Protein AF-A0A964VU06-F1 (afdb_monomer_lite)

Radius of gyration: 24.5 Å; chains: 1; bounding box: 76×59×47 Å

Secondary structure (DSSP, 8-state):
--HHHHHHHHHHHHHHHHHHHHHTT--TT---------HHHHHHHHHHHHHHHHH--EE---TT--SHHHHHHHHTTT-S-EEEEEEEEEEEEETTEEEEEEEEPTT-TTS-EEEEEEEE-HHHHHHHHH-----SS--EEEEEEEEEEEE--S-EEEEEEETTEEEEEEE---EEEEEEEEEEEEEE----HHHHHHHHHT--

Sequence (204 aa):
MDHKGTVAIIIIVLAAGGYYWFSSGNNPDSANPVEEKSNAEIQKANIVRGFVEKYQANTGISTSTVYTVQLEDELVKTGKPVIFTASLDDIFRKDGEFFIRFAPSYYDFFEPQIFYTLRGCTDKIDQLVAQKKDYFGDGEYIVVAKITNVEKPVVKIDGWASGEDVELELSQPDTFLAEGMCLDLGYVEGNSILETIQSVKANE

pLDDT: mean 77.44, std 19.81, range [37.91, 98.19]

Foldseek 3Di:
DDPVVVVVVVVVVCVVVVCVVVVVPDDPPDDDPPPPPPPLNVVVVVVVVVCCVPFVADEDDDLPDQDQVSVCVRQAVVQGKHKDKFWWDDWDDDPNWIWTWTWHDPVPPSHQGEIEIATDPVVVVVVVVVPPDPDDPDKMKTWIWRWHDKDADQWDWDWDDDDPDIDIDIDGDSHMYIYTHTPDMDIRDDPDVVVVVVVVVVVD

Structure (mmCIF, N/CA/C/O backbone):
data_AF-A0A964VU06-F1
#
_entry.id   AF-A0A964VU06-F1
#
loop_
_atom_site.group_PDB
_atom_site.id
_atom_site.type_symbol
_atom_site.label_atom_id
_atom_site.label_alt_id
_atom_site.label_comp_id
_atom_site.label_asym_id
_atom_site.label_entity_id
_atom_site.label_seq_id
_atom_site.pdbx_PDB_ins_code
_atom_site.Cartn_x
_atom_site.Cartn_y
_atom_site.Cartn_z
_atom_site.occupancy
_atom_site.B_iso_or_equiv
_atom_site.auth_seq_id
_atom_site.auth_comp_id
_atom_site.auth_asym_id
_atom_site.auth_atom_id
_atom_site.pdbx_PDB_model_num
ATOM 1 N N . MET A 1 1 ? 58.917 18.319 11.907 1.00 51.28 1 MET A N 1
ATOM 2 C CA . MET A 1 1 ? 58.024 19.303 11.259 1.00 51.28 1 MET A CA 1
ATOM 3 C C . MET A 1 1 ? 57.101 19.831 12.334 1.00 51.28 1 MET A C 1
ATOM 5 O O . MET A 1 1 ? 56.507 19.038 13.049 1.00 51.28 1 MET A O 1
ATOM 9 N N . ASP A 1 2 ? 57.140 21.141 12.545 1.00 47.72 2 ASP A N 1
ATOM 10 C CA . ASP A 1 2 ? 56.647 21.804 13.751 1.00 47.72 2 ASP A CA 1
ATOM 11 C C . ASP A 1 2 ? 55.111 21.901 13.737 1.00 47.72 2 ASP A C 1
ATOM 13 O O . ASP A 1 2 ? 54.523 22.559 12.876 1.00 47.72 2 ASP A O 1
ATOM 17 N N . HIS A 1 3 ? 54.455 21.212 14.676 1.00 49.50 3 HIS A N 1
ATOM 18 C CA . HIS A 1 3 ? 52.994 21.056 14.744 1.00 49.50 3 HIS A CA 1
ATOM 19 C C . HIS A 1 3 ? 52.228 22.376 14.932 1.00 49.50 3 HIS A C 1
ATOM 21 O O . HIS A 1 3 ? 51.009 22.409 14.774 1.00 49.50 3 HIS A O 1
ATOM 27 N N . LYS A 1 4 ? 52.923 23.477 15.237 1.00 46.50 4 LYS A N 1
ATOM 28 C CA . LYS A 1 4 ? 52.311 24.799 15.419 1.00 46.50 4 LYS A CA 1
ATOM 29 C C . LYS A 1 4 ? 51.966 25.501 14.099 1.00 46.50 4 LYS A C 1
ATOM 31 O O . LYS A 1 4 ? 51.036 26.302 14.081 1.00 46.50 4 LYS A O 1
ATOM 36 N N . GLY A 1 5 ? 52.645 25.175 12.994 1.00 46.16 5 GLY A N 1
ATOM 37 C CA . GLY A 1 5 ? 52.378 25.787 11.684 1.00 46.16 5 GLY A CA 1
ATOM 38 C C . GLY A 1 5 ? 51.091 25.282 11.020 1.00 46.16 5 GLY A C 1
ATOM 39 O O . GLY A 1 5 ? 50.355 26.057 10.414 1.00 46.16 5 GLY A O 1
ATOM 40 N N . THR A 1 6 ? 50.774 23.996 11.182 1.00 50.16 6 THR A N 1
ATOM 41 C CA . THR A 1 6 ? 49.630 23.354 10.509 1.00 50.16 6 THR A CA 1
ATOM 42 C C . THR A 1 6 ? 48.285 23.724 11.142 1.00 50.16 6 THR A C 1
ATOM 44 O O . THR A 1 6 ? 47.290 23.864 10.437 1.00 50.16 6 THR A O 1
ATOM 47 N N . VAL A 1 7 ? 48.248 23.950 12.461 1.00 52.97 7 VAL A N 1
ATOM 48 C CA . VAL A 1 7 ? 47.017 24.340 13.176 1.00 52.97 7 VAL A CA 1
ATOM 49 C C . VAL A 1 7 ? 46.595 25.775 12.838 1.00 52.97 7 VAL A C 1
ATOM 51 O O . VAL A 1 7 ? 45.406 26.045 12.686 1.00 52.97 7 VAL A O 1
ATOM 54 N N . ALA A 1 8 ? 47.551 26.688 12.638 1.00 53.78 8 ALA A N 1
ATOM 55 C CA . ALA A 1 8 ? 47.253 28.078 12.287 1.00 53.78 8 ALA A CA 1
ATOM 56 C C . ALA A 1 8 ? 46.600 28.217 10.896 1.00 53.78 8 ALA A C 1
ATOM 58 O O . ALA A 1 8 ? 45.709 29.043 10.712 1.00 53.78 8 ALA A O 1
ATOM 59 N N . ILE A 1 9 ? 46.988 27.374 9.934 1.00 56.44 9 ILE A N 1
ATOM 60 C CA . ILE A 1 9 ? 46.447 27.404 8.565 1.00 56.44 9 ILE A CA 1
ATOM 61 C C . ILE A 1 9 ? 44.988 26.919 8.533 1.00 56.44 9 ILE A C 1
ATOM 63 O O . ILE A 1 9 ? 44.159 27.516 7.851 1.00 56.44 9 ILE A O 1
ATOM 67 N N . ILE A 1 10 ? 44.642 25.899 9.324 1.00 55.88 10 ILE A N 1
ATOM 68 C CA . ILE A 1 10 ? 43.271 25.364 9.392 1.00 55.88 10 ILE A CA 1
ATOM 69 C C . ILE A 1 10 ? 42.301 26.395 9.989 1.00 55.88 10 ILE A C 1
ATOM 71 O O . ILE A 1 10 ? 41.186 26.553 9.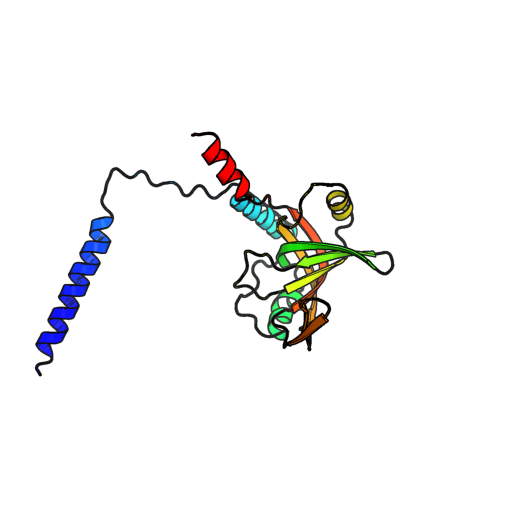494 1.00 55.88 10 ILE A O 1
ATOM 75 N N . ILE A 1 11 ? 42.732 27.154 11.001 1.00 57.62 11 ILE A N 1
ATOM 76 C CA . ILE A 1 11 ? 41.893 28.182 11.637 1.00 57.62 11 ILE A CA 1
ATOM 77 C C . ILE A 1 11 ? 41.618 29.351 10.677 1.00 57.62 11 ILE A C 1
ATOM 79 O O . ILE A 1 11 ? 40.499 29.857 10.638 1.00 57.62 11 ILE A O 1
ATOM 83 N N . ILE A 1 12 ? 42.593 29.745 9.852 1.00 56.88 12 ILE A N 1
ATOM 84 C CA . ILE A 1 12 ? 42.420 30.833 8.874 1.00 56.88 12 ILE A CA 1
ATOM 85 C C . ILE A 1 12 ? 41.489 30.410 7.727 1.00 56.88 12 ILE A C 1
ATOM 87 O O . ILE A 1 12 ? 40.651 31.204 7.302 1.00 56.88 12 ILE A O 1
ATOM 91 N N . VAL A 1 13 ? 41.564 29.155 7.268 1.00 56.81 13 VAL A N 1
ATOM 92 C CA . VAL A 1 13 ? 40.658 28.626 6.229 1.00 56.81 13 VAL A CA 1
ATOM 93 C C . VAL A 1 13 ? 39.221 28.497 6.750 1.00 56.81 13 VAL A C 1
ATOM 95 O O . VAL A 1 13 ? 38.284 28.837 6.030 1.00 56.81 13 VAL A O 1
ATOM 98 N N . LEU A 1 14 ? 39.026 28.099 8.011 1.00 53.75 14 LEU A N 1
ATOM 99 C CA . LEU A 1 14 ? 37.696 28.047 8.631 1.00 53.75 14 LEU A CA 1
ATOM 100 C C . LEU A 1 14 ? 37.121 29.442 8.909 1.00 53.75 14 LEU A C 1
ATOM 102 O O . LEU A 1 14 ? 35.925 29.652 8.727 1.00 53.75 14 LEU A O 1
ATOM 106 N N . ALA A 1 15 ? 37.958 30.414 9.283 1.00 54.09 15 ALA A N 1
ATOM 107 C CA . ALA A 1 15 ? 37.526 31.798 9.458 1.00 54.09 15 ALA A CA 1
ATOM 108 C C . ALA A 1 15 ? 37.152 32.457 8.118 1.00 54.09 15 ALA A C 1
ATOM 110 O O . ALA A 1 15 ? 36.144 33.154 8.045 1.00 54.09 15 ALA A O 1
ATOM 111 N N . ALA A 1 16 ? 37.903 32.194 7.042 1.00 51.62 16 ALA A N 1
ATOM 112 C CA . ALA A 1 16 ? 37.588 32.703 5.707 1.00 51.62 16 ALA A CA 1
ATOM 113 C C . ALA A 1 16 ? 36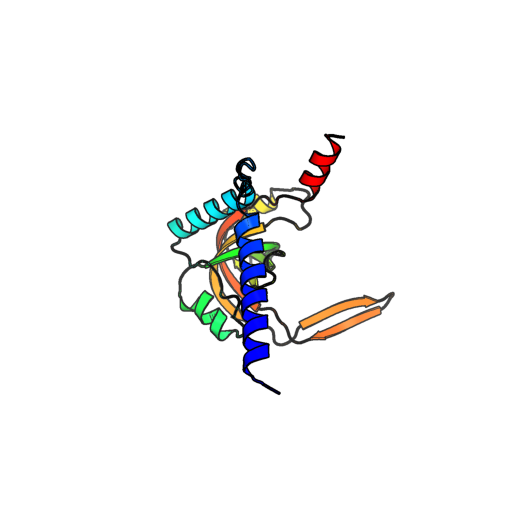.350 32.019 5.096 1.00 51.62 16 ALA A C 1
ATOM 115 O O . ALA A 1 16 ? 35.497 32.698 4.529 1.00 51.62 16 ALA A O 1
ATOM 116 N N . GLY A 1 17 ? 36.207 30.699 5.263 1.00 51.66 17 GLY A N 1
ATOM 117 C CA . GLY A 1 17 ? 35.031 29.946 4.811 1.00 51.66 17 GLY A CA 1
ATOM 118 C C . GLY A 1 17 ? 33.761 30.305 5.586 1.00 51.66 17 GLY A C 1
ATOM 119 O O . GLY A 1 17 ? 32.710 30.513 4.984 1.00 51.66 17 GLY A O 1
ATOM 120 N N . GLY A 1 18 ? 33.866 30.469 6.908 1.00 47.84 18 GLY A N 1
ATOM 121 C CA . GLY A 1 18 ? 32.763 30.917 7.758 1.00 47.84 18 GLY A CA 1
ATOM 122 C C . GLY A 1 18 ? 32.346 32.361 7.476 1.00 47.84 18 GLY A C 1
ATOM 123 O O . GLY A 1 18 ? 31.153 32.650 7.430 1.00 47.84 18 GLY A O 1
ATOM 124 N N . TYR A 1 19 ? 33.302 33.259 7.212 1.00 49.47 19 TYR A N 1
ATOM 125 C CA . TYR A 1 19 ? 33.001 34.645 6.844 1.00 49.47 19 TYR A CA 1
ATOM 126 C C . TYR A 1 19 ? 32.359 34.750 5.456 1.00 49.47 19 TYR A C 1
ATOM 128 O O . TYR A 1 19 ? 31.439 35.540 5.285 1.00 49.47 19 TYR A O 1
ATOM 136 N N . TYR A 1 20 ? 32.761 33.928 4.479 1.00 49.16 20 TYR A N 1
ATOM 137 C CA . TYR A 1 20 ? 32.117 33.911 3.158 1.00 49.16 20 TYR A CA 1
ATOM 138 C C . TYR A 1 20 ? 30.690 33.339 3.217 1.00 49.16 20 TYR A C 1
ATOM 140 O O . TYR A 1 20 ? 29.779 33.879 2.593 1.00 49.16 20 TYR A O 1
ATOM 148 N N . TRP A 1 21 ? 30.464 32.304 4.034 1.00 49.53 21 TRP A N 1
ATOM 149 C CA . TRP A 1 21 ? 29.131 31.731 4.232 1.00 49.53 21 TRP A CA 1
ATOM 150 C C . TRP A 1 21 ? 28.199 32.690 4.993 1.00 49.53 21 TRP A C 1
ATOM 152 O O . TRP A 1 21 ? 27.048 32.862 4.603 1.00 49.53 21 TRP A O 1
ATOM 162 N N . PHE A 1 22 ? 28.712 33.410 5.998 1.00 46.56 22 PHE A N 1
ATOM 163 C CA . PHE A 1 22 ? 27.930 34.368 6.792 1.00 46.56 22 PHE A CA 1
ATOM 164 C C . PHE A 1 22 ? 27.756 35.744 6.112 1.00 46.56 22 PHE A C 1
ATOM 166 O O . PHE A 1 22 ? 26.732 36.396 6.292 1.00 46.56 22 PHE A O 1
ATOM 173 N N . SER A 1 23 ? 28.713 36.189 5.288 1.00 42.28 23 SER A N 1
ATOM 174 C CA . SER A 1 23 ? 28.645 37.470 4.561 1.00 42.28 23 SER A CA 1
ATOM 175 C C . SER A 1 23 ? 27.859 37.390 3.249 1.00 42.28 23 SER A C 1
ATOM 177 O O . SER A 1 23 ? 27.486 38.438 2.724 1.00 42.28 23 SER A O 1
ATOM 179 N N . SER A 1 24 ? 27.577 36.195 2.716 1.00 42.00 24 SER A N 1
ATOM 180 C CA . SER A 1 24 ? 26.685 36.050 1.551 1.00 42.00 24 SER A CA 1
ATOM 181 C C . SER A 1 24 ? 25.194 36.205 1.899 1.00 42.00 24 SER A C 1
ATOM 183 O O . SER A 1 24 ? 24.365 36.287 0.999 1.00 42.00 24 SER A O 1
ATOM 185 N N . GLY A 1 25 ? 24.854 36.298 3.194 1.00 41.69 25 GLY A N 1
ATOM 186 C CA . GLY A 1 25 ? 23.479 36.394 3.697 1.00 41.69 25 GLY A CA 1
ATOM 187 C C . GLY A 1 25 ? 22.925 37.808 3.916 1.00 41.69 25 GLY A C 1
ATOM 188 O O . GLY A 1 25 ? 21.788 37.926 4.355 1.00 41.69 25 GLY A O 1
ATOM 189 N N . ASN A 1 26 ? 23.670 38.879 3.623 1.00 44.34 26 ASN A N 1
ATOM 190 C CA . ASN A 1 26 ? 23.181 40.254 3.793 1.00 44.34 26 ASN A CA 1
ATOM 191 C C . ASN A 1 26 ? 23.132 40.997 2.457 1.00 44.34 26 ASN A C 1
ATOM 193 O O . ASN A 1 26 ? 23.953 41.871 2.182 1.00 44.34 26 ASN A O 1
ATOM 197 N N . ASN A 1 27 ? 22.127 40.665 1.650 1.00 42.53 27 ASN A N 1
ATOM 198 C CA . ASN A 1 27 ? 21.625 41.550 0.607 1.00 42.53 27 ASN A CA 1
ATOM 199 C C . ASN A 1 27 ? 20.196 41.963 1.014 1.00 42.53 27 ASN A C 1
ATOM 201 O O . ASN A 1 27 ? 19.295 41.130 0.943 1.00 42.53 27 ASN A O 1
ATOM 205 N N . PRO A 1 28 ? 19.962 43.196 1.500 1.00 43.81 28 PRO A N 1
ATOM 206 C CA . PRO A 1 28 ? 18.661 43.601 2.043 1.00 43.81 28 PRO A CA 1
ATOM 207 C C . PRO A 1 28 ? 17.552 43.832 0.996 1.00 43.81 28 PRO A C 1
ATOM 209 O O . PRO A 1 28 ? 16.484 44.296 1.372 1.00 43.81 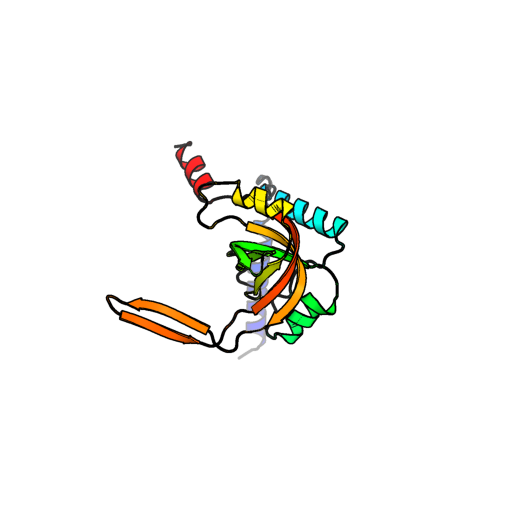28 PRO A O 1
ATOM 212 N N . ASP A 1 29 ? 17.755 43.451 -0.271 1.00 46.72 29 ASP A N 1
ATOM 213 C CA . ASP A 1 29 ? 16.770 43.640 -1.350 1.00 46.72 29 ASP A CA 1
ATOM 214 C C . ASP A 1 29 ? 16.327 42.342 -2.056 1.00 46.72 29 ASP A C 1
ATOM 216 O O . ASP A 1 29 ? 15.593 42.398 -3.042 1.00 46.72 29 ASP A O 1
ATOM 220 N N . SER A 1 30 ? 16.690 41.152 -1.561 1.00 41.12 30 SER A N 1
ATOM 221 C CA . SER A 1 30 ? 16.013 39.925 -2.003 1.00 41.12 30 SER A CA 1
ATOM 222 C C . SER A 1 30 ? 14.821 39.659 -1.092 1.00 41.12 30 SER A C 1
ATOM 224 O O . SER A 1 30 ? 14.952 39.041 -0.034 1.00 41.12 30 SER A O 1
ATOM 226 N N . ALA A 1 31 ? 13.648 40.135 -1.502 1.00 43.25 31 ALA A N 1
ATOM 227 C CA . ALA A 1 31 ? 12.394 39.564 -1.039 1.00 43.25 31 ALA A CA 1
ATOM 228 C C . ALA A 1 31 ? 12.513 38.033 -1.125 1.00 43.25 31 ALA A C 1
ATOM 230 O O . ALA A 1 31 ? 12.775 37.495 -2.201 1.00 43.25 31 ALA A O 1
ATOM 231 N N . ASN A 1 32 ? 12.394 37.351 0.018 1.00 37.91 32 ASN A N 1
ATOM 232 C CA . ASN A 1 32 ? 12.260 35.900 0.062 1.00 37.91 32 ASN A CA 1
ATOM 233 C C . ASN A 1 32 ? 11.229 35.483 -0.998 1.00 37.91 32 ASN A C 1
ATOM 235 O O . ASN A 1 32 ? 10.110 36.009 -0.945 1.00 37.91 32 ASN A O 1
ATOM 239 N N . PRO A 1 33 ? 11.515 34.535 -1.909 1.00 42.50 33 PRO A N 1
ATOM 240 C CA . PRO A 1 33 ? 10.417 33.759 -2.435 1.00 42.50 33 PRO A CA 1
ATOM 241 C C . PRO A 1 33 ? 9.872 33.019 -1.215 1.00 42.50 33 PRO A C 1
ATOM 243 O O . PRO A 1 33 ? 10.537 32.161 -0.637 1.00 42.50 33 PRO A O 1
ATOM 246 N N . VAL A 1 34 ? 8.697 33.430 -0.741 1.00 45.94 34 VAL A N 1
ATOM 247 C CA . VAL A 1 34 ? 7.859 32.527 0.040 1.00 45.94 34 VAL A CA 1
ATOM 248 C C . VAL A 1 34 ? 7.783 31.274 -0.819 1.00 45.94 34 VAL A C 1
ATOM 250 O O . VAL A 1 34 ? 7.298 31.355 -1.943 1.00 45.94 34 VAL A O 1
ATOM 253 N N . GLU A 1 35 ? 8.386 30.184 -0.350 1.00 49.69 35 GLU A N 1
ATOM 254 C CA . GLU A 1 35 ? 8.288 28.863 -0.962 1.00 49.69 35 GLU A CA 1
ATOM 255 C C . GLU A 1 35 ? 6.790 28.563 -1.077 1.00 49.69 35 GLU A C 1
ATOM 257 O O . GLU A 1 35 ? 6.125 28.195 -0.104 1.00 49.69 35 GLU A O 1
ATOM 262 N N . GLU A 1 36 ? 6.215 28.864 -2.238 1.00 49.75 36 GLU A N 1
ATOM 263 C CA . GLU A 1 36 ? 4.828 28.579 -2.549 1.00 49.75 36 GLU A CA 1
ATOM 264 C C . GLU A 1 36 ? 4.766 27.065 -2.702 1.00 49.75 36 GLU A C 1
ATOM 266 O O . GLU A 1 36 ? 5.022 26.521 -3.775 1.00 49.75 36 GLU A O 1
ATOM 271 N N . LYS A 1 37 ? 4.537 26.369 -1.579 1.00 56.41 37 LYS A N 1
ATOM 272 C CA . LYS A 1 37 ? 4.246 24.936 -1.589 1.00 56.41 37 LYS A CA 1
ATOM 273 C C . LYS A 1 37 ? 3.208 24.705 -2.665 1.00 56.41 37 LYS A C 1
ATOM 275 O O . LYS A 1 37 ? 2.156 25.348 -2.647 1.00 56.41 37 LYS A O 1
ATOM 280 N N . SER A 1 38 ? 3.530 23.831 -3.610 1.00 72.75 38 SER A N 1
ATOM 281 C CA . SER A 1 38 ? 2.655 23.601 -4.750 1.00 72.75 38 SER A CA 1
ATOM 282 C C . SER A 1 38 ? 1.249 23.230 -4.263 1.00 72.75 38 SER A C 1
ATOM 284 O O . SER A 1 38 ? 1.085 22.597 -3.214 1.00 72.75 38 SER A O 1
ATOM 286 N N . ASN A 1 39 ? 0.214 23.609 -5.018 1.00 79.00 39 ASN A N 1
ATOM 287 C CA . ASN A 1 39 ? -1.172 23.275 -4.671 1.00 79.00 39 ASN A CA 1
ATOM 288 C C . ASN A 1 39 ? -1.358 21.768 -4.387 1.00 79.00 39 ASN A C 1
ATOM 290 O O . ASN A 1 39 ? -2.137 21.407 -3.504 1.00 79.00 39 ASN A O 1
ATOM 294 N N . ALA A 1 40 ? -0.586 20.907 -5.060 1.00 77.56 40 ALA A N 1
ATOM 295 C CA . ALA A 1 40 ? -0.552 19.463 -4.845 1.00 77.56 40 ALA A CA 1
ATOM 296 C C . ALA A 1 40 ? -0.052 19.065 -3.442 1.00 77.56 40 ALA A C 1
ATOM 298 O O . ALA A 1 40 ? -0.668 18.232 -2.779 1.00 77.56 40 ALA A O 1
ATOM 299 N N . GLU A 1 41 ? 1.010 19.690 -2.925 1.00 82.69 41 GLU A N 1
ATOM 300 C CA . GLU A 1 41 ? 1.509 19.418 -1.566 1.00 82.69 41 GLU A CA 1
ATOM 301 C C . GLU A 1 41 ? 0.499 19.832 -0.491 1.00 82.69 41 GLU A C 1
ATOM 303 O O . GLU A 1 41 ? 0.303 19.126 0.503 1.00 82.69 41 GLU A O 1
ATOM 308 N N . ILE A 1 42 ? -0.179 20.966 -0.695 1.00 86.12 42 ILE A N 1
ATOM 309 C CA . ILE A 1 42 ? -1.233 21.444 0.206 1.00 86.12 42 ILE A CA 1
ATOM 310 C C . ILE A 1 42 ? -2.436 20.493 0.159 1.00 86.12 42 ILE A C 1
ATOM 312 O O . ILE A 1 42 ? -2.981 20.133 1.206 1.00 86.12 42 ILE A O 1
ATOM 316 N N . GLN A 1 43 ? -2.840 20.051 -1.036 1.00 86.50 43 GLN A N 1
ATOM 317 C CA . GLN A 1 43 ? -3.905 19.064 -1.219 1.00 86.50 43 GLN A CA 1
ATOM 318 C C . GLN A 1 43 ? -3.561 17.748 -0.510 1.00 86.50 43 GLN A C 1
ATOM 320 O O . GLN A 1 43 ? -4.358 17.272 0.302 1.00 86.50 43 GLN A O 1
ATOM 325 N N . LYS A 1 44 ? -2.360 17.207 -0.740 1.00 88.56 44 LYS A N 1
ATOM 326 C CA . LYS A 1 44 ? -1.853 15.986 -0.099 1.00 88.56 44 LYS A CA 1
ATOM 327 C C . LYS A 1 44 ? -1.882 16.105 1.423 1.00 88.56 44 LYS A C 1
ATOM 329 O O . LYS A 1 44 ? -2.466 15.253 2.092 1.00 88.56 44 LYS A O 1
ATOM 334 N N . ALA A 1 45 ? -1.353 17.195 1.981 1.00 90.00 45 ALA A N 1
ATOM 335 C CA . ALA A 1 45 ? -1.362 17.435 3.425 1.00 90.00 45 ALA A CA 1
ATOM 336 C C . ALA A 1 45 ? -2.786 17.509 4.006 1.00 90.00 45 ALA A C 1
ATOM 338 O O . ALA A 1 45 ? -3.045 16.979 5.089 1.00 90.00 45 ALA A O 1
ATOM 339 N N . ASN A 1 46 ? -3.725 18.130 3.287 1.00 92.56 46 ASN A N 1
ATOM 340 C CA . ASN A 1 46 ? -5.124 18.207 3.706 1.00 92.56 46 ASN A CA 1
ATOM 341 C C . ASN A 1 46 ? -5.809 16.836 3.716 1.00 92.56 46 ASN A C 1
ATOM 343 O O . ASN A 1 46 ? -6.511 16.528 4.680 1.00 92.56 46 ASN A O 1
ATOM 347 N N . ILE A 1 47 ? -5.584 16.014 2.685 1.00 92.44 47 ILE A N 1
ATOM 348 C CA . ILE A 1 47 ? -6.121 14.649 2.606 1.00 92.44 47 ILE A CA 1
ATOM 349 C C . ILE A 1 47 ? -5.563 13.799 3.751 1.00 92.44 47 ILE A C 1
ATOM 351 O O . ILE A 1 47 ? -6.336 13.212 4.509 1.00 92.44 47 ILE A O 1
ATOM 355 N N . VAL A 1 48 ? -4.237 13.791 3.933 1.00 93.06 48 VAL A N 1
ATOM 356 C CA . VAL A 1 48 ? -3.572 13.036 5.007 1.00 93.06 48 VAL A CA 1
ATOM 357 C C . VAL A 1 48 ? -4.110 13.452 6.372 1.00 93.06 48 VAL A C 1
ATOM 359 O O . VAL A 1 48 ? -4.500 12.591 7.157 1.00 93.06 48 VAL A O 1
ATOM 362 N N . ARG A 1 49 ? -4.208 14.758 6.653 1.00 94.06 49 ARG A N 1
ATOM 363 C CA . ARG A 1 49 ? -4.765 15.252 7.920 1.00 94.06 49 ARG A CA 1
ATOM 364 C C . ARG A 1 49 ? -6.197 14.764 8.139 1.00 94.06 49 ARG A C 1
ATOM 366 O O . ARG A 1 49 ? -6.496 14.249 9.213 1.00 94.06 49 ARG A O 1
ATOM 373 N N . GLY A 1 50 ? -7.056 14.872 7.123 1.00 94.94 50 GLY A N 1
ATOM 374 C CA . GLY A 1 50 ? -8.437 14.394 7.205 1.00 94.94 50 GLY A CA 1
ATOM 375 C C . GLY A 1 50 ? -8.524 12.893 7.498 1.00 94.94 50 GLY A C 1
ATOM 376 O O . GLY A 1 50 ? -9.357 12.457 8.292 1.00 94.94 50 GLY A O 1
ATOM 377 N N . PHE A 1 51 ? -7.627 12.096 6.919 1.00 95.69 51 PHE A N 1
ATOM 378 C CA . PHE A 1 51 ? -7.550 10.664 7.193 1.00 95.69 51 PHE A CA 1
ATOM 379 C C . PHE A 1 51 ? -7.008 10.339 8.585 1.00 95.69 51 PHE A C 1
ATOM 381 O O . PHE A 1 51 ? -7.561 9.460 9.246 1.00 95.69 51 PHE A O 1
ATOM 388 N N . VAL A 1 52 ? -5.989 11.054 9.070 1.00 95.00 52 VAL A N 1
ATOM 389 C CA . VAL A 1 52 ? -5.476 10.884 10.440 1.00 95.00 52 VAL A CA 1
ATOM 390 C C . VAL A 1 52 ? -6.577 11.171 11.458 1.00 95.00 52 VAL A C 1
ATOM 392 O O . VAL A 1 52 ? -6.804 10.362 12.357 1.00 95.00 52 VAL A O 1
ATOM 395 N N . GLU A 1 53 ? -7.304 12.278 11.294 1.00 95.06 53 GLU A N 1
ATOM 396 C CA . GLU A 1 53 ? -8.399 12.667 12.190 1.00 95.06 53 GLU A CA 1
ATOM 397 C C . GLU A 1 53 ? -9.549 11.650 12.171 1.00 95.06 53 GLU A C 1
ATOM 399 O O . GLU A 1 53 ? -10.070 11.282 13.226 1.00 95.06 53 GLU A O 1
ATOM 404 N N . LYS A 1 54 ? -9.926 11.156 10.985 1.00 97.12 54 LYS A N 1
ATOM 405 C CA . LYS A 1 54 ? -11.051 10.225 10.808 1.00 97.12 54 LYS A CA 1
ATOM 406 C C . LYS A 1 54 ? -10.738 8.802 11.273 1.00 97.12 54 LYS A C 1
ATOM 408 O O . LYS A 1 54 ? -11.600 8.158 11.869 1.00 97.12 54 LYS A O 1
ATOM 413 N N . TYR A 1 55 ? -9.538 8.299 10.988 1.00 96.25 55 TYR A N 1
ATOM 414 C CA . TYR A 1 55 ? -9.201 6.879 11.148 1.00 96.25 55 TYR A CA 1
ATOM 415 C C . TYR A 1 55 ? -8.208 6.584 12.271 1.00 96.25 55 TYR A C 1
ATOM 417 O O . TYR A 1 55 ? -7.996 5.412 12.580 1.00 96.25 55 TYR A O 1
ATOM 425 N N . GLN A 1 56 ? -7.597 7.610 12.879 1.00 95.19 56 GLN A N 1
ATOM 426 C CA . GLN A 1 56 ? -6.492 7.453 13.837 1.00 95.19 56 GLN A CA 1
ATOM 427 C C . GLN A 1 56 ? -5.369 6.565 13.275 1.00 95.19 56 GLN A C 1
ATOM 429 O O . GLN A 1 56 ? -4.781 5.742 13.983 1.00 95.19 56 GLN A O 1
ATOM 434 N N . ALA A 1 57 ? -5.136 6.700 11.969 1.00 93.44 57 ALA A N 1
ATOM 435 C CA . ALA A 1 57 ? -4.211 5.876 11.217 1.00 93.44 57 ALA A CA 1
ATOM 436 C C . ALA A 1 57 ? -2.756 6.268 11.502 1.00 93.44 57 ALA A C 1
ATOM 438 O O . ALA A 1 57 ? -2.453 7.429 11.784 1.00 93.44 57 ALA A O 1
ATOM 439 N N . ASN A 1 58 ? -1.856 5.296 11.394 1.00 93.19 58 ASN A N 1
ATOM 440 C CA . ASN A 1 58 ? -0.423 5.553 11.419 1.00 93.19 58 ASN A CA 1
ATOM 441 C C . ASN A 1 58 ? 0.010 6.194 10.094 1.00 93.19 58 ASN A C 1
ATOM 443 O O . ASN A 1 58 ? -0.491 5.836 9.028 1.00 93.19 58 ASN A O 1
ATOM 447 N N . THR A 1 59 ? 0.961 7.119 10.171 1.00 87.69 59 THR A N 1
ATOM 448 C CA . THR A 1 59 ? 1.554 7.803 9.016 1.00 87.69 59 THR A CA 1
ATOM 449 C C . THR A 1 59 ? 3.048 7.525 8.964 1.00 87.69 59 THR A C 1
ATOM 451 O O . THR A 1 59 ? 3.699 7.623 10.004 1.00 87.69 59 THR A O 1
ATOM 454 N N . GLY A 1 60 ? 3.582 7.290 7.765 1.00 72.88 60 GLY A N 1
ATOM 455 C CA . GLY A 1 60 ? 5.015 7.105 7.538 1.00 72.88 60 GLY A CA 1
ATOM 456 C C . GLY A 1 60 ? 5.469 5.684 7.861 1.00 72.88 60 GLY A C 1
ATOM 457 O O . GLY A 1 60 ? 5.450 5.266 9.017 1.00 72.88 60 GLY A O 1
ATOM 458 N N . ILE A 1 61 ? 5.871 4.951 6.826 1.00 79.19 61 ILE A N 1
ATOM 459 C CA . ILE A 1 61 ? 6.545 3.657 6.959 1.00 79.19 61 ILE A CA 1
ATOM 460 C C . ILE A 1 61 ? 8.040 3.940 7.103 1.00 79.19 61 ILE A C 1
ATOM 462 O O . ILE A 1 61 ? 8.571 4.856 6.472 1.00 79.19 61 ILE A O 1
ATOM 466 N N . SER A 1 62 ? 8.734 3.193 7.958 1.00 75.94 62 SER A N 1
ATOM 467 C CA . SER A 1 62 ? 10.171 3.390 8.136 1.00 75.94 62 SER A CA 1
ATOM 468 C C . SER A 1 62 ? 10.932 3.067 6.844 1.00 75.94 62 SER A C 1
ATOM 470 O O . SER A 1 62 ? 10.896 1.940 6.350 1.00 75.94 62 SER A O 1
ATOM 472 N N . THR A 1 63 ? 11.710 4.029 6.338 1.00 74.44 63 THR A N 1
ATOM 473 C CA . THR A 1 63 ? 12.614 3.841 5.182 1.00 74.44 63 THR A CA 1
ATOM 474 C C . THR A 1 63 ? 13.730 2.828 5.448 1.00 74.44 63 THR A C 1
ATOM 476 O O . THR A 1 63 ? 14.386 2.349 4.529 1.00 74.44 63 THR A O 1
ATOM 479 N N . SER A 1 64 ? 13.953 2.471 6.717 1.00 75.81 64 SER A N 1
ATOM 480 C CA . SER A 1 64 ? 14.966 1.495 7.133 1.00 75.81 64 SER A CA 1
ATOM 481 C C . SER A 1 64 ? 14.451 0.053 7.213 1.00 75.81 64 SER A C 1
ATOM 483 O O . SER A 1 64 ? 15.181 -0.838 7.657 1.00 75.81 64 SER A O 1
ATOM 485 N N . THR A 1 65 ? 13.208 -0.199 6.798 1.00 80.06 65 THR A N 1
ATOM 486 C CA . THR A 1 65 ? 12.596 -1.528 6.851 1.00 80.06 65 THR A CA 1
ATOM 487 C C . THR A 1 65 ? 13.131 -2.428 5.740 1.00 80.06 65 THR A C 1
ATOM 489 O O . THR A 1 65 ? 12.804 -2.277 4.567 1.00 80.06 65 THR A O 1
ATOM 492 N N . VAL A 1 66 ? 13.965 -3.396 6.131 1.00 83.50 66 VAL A N 1
ATOM 493 C CA . VAL A 1 66 ? 14.621 -4.355 5.219 1.00 83.50 66 VAL A CA 1
ATOM 494 C C . VAL A 1 66 ? 14.002 -5.750 5.329 1.00 83.50 66 VAL A C 1
ATOM 496 O O . VAL A 1 66 ? 14.017 -6.523 4.367 1.00 83.50 66 VAL A O 1
ATOM 499 N N . TYR A 1 67 ? 13.447 -6.088 6.495 1.00 90.62 67 TYR A N 1
ATOM 500 C CA . TYR A 1 67 ? 12.934 -7.422 6.796 1.00 90.62 67 TYR A CA 1
ATOM 501 C C . TYR A 1 67 ? 11.412 -7.435 6.929 1.00 90.62 67 TYR A C 1
ATOM 503 O O . TYR A 1 67 ? 10.825 -6.553 7.553 1.00 90.62 67 TYR A O 1
ATOM 511 N N . THR A 1 68 ? 10.779 -8.505 6.439 1.00 93.50 68 THR A N 1
ATOM 512 C CA . THR A 1 68 ? 9.319 -8.696 6.491 1.00 93.50 68 THR A CA 1
ATOM 513 C C . THR A 1 68 ? 8.757 -8.566 7.905 1.00 93.50 68 THR A C 1
ATOM 515 O O . THR A 1 68 ? 7.710 -7.961 8.083 1.00 93.50 68 THR A O 1
ATOM 518 N N . VAL A 1 69 ? 9.474 -9.058 8.925 1.00 94.88 69 VAL A N 1
ATOM 519 C CA . VAL A 1 69 ? 9.029 -8.970 10.327 1.00 94.88 69 VAL A CA 1
ATOM 520 C C . VAL A 1 69 ? 8.913 -7.527 10.829 1.00 94.88 69 VAL A C 1
ATOM 522 O O . VAL A 1 69 ? 7.994 -7.222 11.578 1.00 94.88 69 VAL A O 1
ATOM 525 N N . GLN A 1 70 ? 9.799 -6.627 10.386 1.00 93.94 70 GLN A N 1
ATOM 526 C CA . GLN A 1 70 ? 9.735 -5.207 10.750 1.00 93.94 70 GLN A CA 1
ATOM 527 C C . GLN A 1 70 ? 8.511 -4.556 10.103 1.00 93.94 70 GLN A C 1
ATOM 529 O O . GLN A 1 70 ? 7.774 -3.820 10.753 1.00 93.94 70 GLN A O 1
ATOM 534 N N . LEU A 1 71 ? 8.251 -4.894 8.837 1.00 93.69 71 LEU A N 1
ATOM 535 C CA . LEU A 1 71 ? 7.093 -4.377 8.121 1.00 93.69 71 LEU A CA 1
ATOM 536 C C . LEU A 1 71 ? 5.775 -4.923 8.695 1.00 93.69 71 LEU A C 1
ATOM 538 O O . LEU A 1 71 ? 4.798 -4.189 8.806 1.00 93.69 71 LEU A O 1
ATOM 542 N N . GLU A 1 72 ? 5.745 -6.188 9.118 1.00 95.56 72 GLU A N 1
ATOM 543 C CA . GLU A 1 72 ? 4.608 -6.781 9.830 1.00 95.56 72 GLU A CA 1
ATOM 544 C C . GLU A 1 72 ? 4.356 -6.081 11.176 1.00 95.56 72 GLU A C 1
ATOM 546 O O . GLU A 1 72 ? 3.206 -5.786 11.514 1.00 95.56 72 GLU A O 1
ATOM 551 N N . ASP A 1 73 ? 5.414 -5.772 11.933 1.00 94.62 73 ASP A N 1
ATOM 552 C CA . ASP A 1 73 ? 5.311 -5.042 13.199 1.00 94.62 73 ASP A CA 1
ATOM 553 C C . ASP A 1 73 ? 4.686 -3.649 12.997 1.00 94.62 73 ASP A C 1
ATOM 555 O O . ASP A 1 73 ? 3.837 -3.244 13.794 1.00 94.62 73 ASP A O 1
ATOM 559 N N . GLU A 1 74 ? 5.049 -2.947 11.918 1.00 92.94 74 GLU A N 1
ATOM 560 C CA . GLU A 1 74 ? 4.559 -1.600 11.588 1.00 92.94 74 GLU A CA 1
ATOM 561 C C . GLU A 1 74 ? 3.138 -1.598 10.993 1.00 92.94 74 GLU A C 1
ATOM 563 O O . GLU A 1 74 ? 2.284 -0.804 11.409 1.00 92.94 74 GLU A O 1
ATOM 568 N N . LEU A 1 75 ? 2.858 -2.492 10.038 1.00 94.81 75 LEU A N 1
ATOM 569 C CA . LEU A 1 75 ? 1.620 -2.466 9.250 1.00 94.81 75 LEU A CA 1
ATOM 570 C C . LEU A 1 75 ? 0.506 -3.352 9.809 1.00 94.81 75 LEU A C 1
ATOM 572 O O . LEU A 1 75 ? -0.668 -3.038 9.622 1.00 94.81 75 LEU A O 1
ATOM 576 N N . VAL A 1 76 ? 0.852 -4.459 10.471 1.00 96.38 76 VAL A N 1
ATOM 577 C CA . VAL A 1 76 ? -0.118 -5.488 10.882 1.00 96.38 76 VAL A CA 1
ATOM 578 C C . VAL A 1 76 ? -0.304 -5.486 12.396 1.00 96.38 76 VAL A C 1
ATOM 580 O O . VAL A 1 76 ? -1.427 -5.331 12.885 1.00 96.38 76 VAL A O 1
ATOM 583 N N . LYS A 1 77 ? 0.780 -5.622 13.171 1.00 95.19 77 LYS A N 1
ATOM 584 C CA . LYS A 1 77 ? 0.689 -5.833 14.630 1.00 95.19 77 LYS A CA 1
ATOM 585 C C . LYS A 1 77 ? 0.239 -4.606 15.408 1.00 95.19 77 LYS A C 1
ATOM 587 O O . LYS A 1 77 ? -0.305 -4.756 16.501 1.00 95.19 77 LYS A O 1
ATOM 592 N N . THR A 1 78 ? 0.391 -3.407 14.846 1.00 93.25 78 THR A N 1
ATOM 593 C CA . THR A 1 78 ? -0.184 -2.193 15.445 1.00 93.25 78 THR A CA 1
ATOM 594 C C . THR A 1 78 ? -1.711 -2.264 15.540 1.00 93.25 78 THR A C 1
ATOM 596 O O . THR A 1 78 ? -2.305 -1.587 16.379 1.00 93.25 78 THR A O 1
ATOM 599 N N . GLY A 1 79 ? -2.358 -3.064 14.680 1.00 93.69 79 GLY A N 1
ATOM 600 C CA . GLY A 1 79 ? -3.812 -3.205 14.589 1.00 93.69 79 GLY A CA 1
ATOM 601 C C . GLY A 1 79 ? -4.538 -1.955 14.079 1.00 93.69 79 GLY A C 1
ATOM 602 O O . GLY A 1 79 ? -5.769 -1.976 13.951 1.00 93.69 79 GLY A O 1
ATOM 603 N N . LYS A 1 80 ? -3.798 -0.881 13.788 1.00 95.75 80 LYS A N 1
ATOM 604 C CA . LYS A 1 80 ? -4.313 0.404 13.317 1.00 95.75 80 LYS A CA 1
ATOM 605 C C . LYS A 1 80 ? -4.280 0.469 11.791 1.00 95.75 80 LYS A C 1
ATOM 607 O O . LYS A 1 80 ? -3.440 -0.181 11.175 1.00 95.75 80 LYS A O 1
ATOM 612 N N . PRO A 1 81 ? -5.168 1.258 11.166 1.00 97.31 81 PRO A N 1
ATOM 613 C CA . PRO A 1 81 ? -5.021 1.581 9.758 1.00 97.31 81 PRO A CA 1
ATOM 614 C C . PRO A 1 81 ? -3.716 2.337 9.497 1.00 97.31 81 PRO A C 1
ATOM 616 O O . PRO A 1 81 ? -3.185 3.005 10.386 1.00 97.31 81 PRO A O 1
ATOM 619 N N . VAL A 1 82 ? -3.238 2.267 8.265 1.00 95.69 82 VAL A N 1
ATOM 620 C CA . VAL A 1 82 ? -2.048 2.967 7.784 1.00 95.69 82 VAL A CA 1
ATOM 621 C C . VAL A 1 82 ? -2.430 3.895 6.642 1.00 95.69 82 VAL A C 1
ATOM 623 O O . VAL A 1 82 ? -3.310 3.567 5.842 1.00 95.69 82 VAL A O 1
ATOM 626 N N . ILE A 1 83 ? -1.786 5.057 6.602 1.00 95.06 83 ILE A N 1
ATOM 627 C CA . ILE A 1 83 ? -1.851 6.004 5.492 1.00 95.06 83 ILE A CA 1
ATOM 628 C C . ILE A 1 83 ? -0.552 5.897 4.709 1.00 95.06 83 ILE A C 1
ATOM 630 O O . ILE A 1 83 ? 0.527 6.047 5.285 1.00 95.06 83 ILE A O 1
ATOM 634 N N . PHE A 1 84 ? -0.671 5.688 3.406 1.00 92.38 84 PHE A N 1
ATOM 635 C CA . PHE A 1 84 ? 0.460 5.666 2.490 1.00 92.38 84 PHE A CA 1
ATOM 636 C C . PHE A 1 84 ? 0.091 6.310 1.159 1.00 92.38 84 PHE A C 1
ATOM 638 O O . PHE A 1 84 ? -1.085 6.511 0.841 1.00 92.38 84 PHE A O 1
ATOM 645 N N . THR A 1 85 ? 1.127 6.647 0.406 1.00 90.75 85 THR A N 1
ATOM 646 C CA . THR A 1 85 ? 1.028 7.180 -0.944 1.00 90.75 85 THR A CA 1
ATOM 647 C C . THR A 1 85 ? 1.328 6.053 -1.927 1.00 90.75 85 THR A C 1
ATOM 649 O O . THR A 1 85 ? 2.277 5.304 -1.712 1.00 90.75 85 THR A O 1
ATOM 652 N N . ALA A 1 86 ? 0.529 5.891 -2.979 1.00 90.44 86 ALA A N 1
ATOM 653 C CA . ALA A 1 86 ? 0.785 4.865 -3.985 1.00 90.44 86 ALA A CA 1
ATOM 654 C C . ALA A 1 86 ? 0.137 5.186 -5.337 1.00 90.44 86 ALA A C 1
ATOM 656 O O . ALA A 1 86 ? -0.846 5.929 -5.411 1.00 90.44 86 ALA A O 1
ATOM 657 N N . SER A 1 87 ? 0.664 4.583 -6.399 1.00 89.75 87 SER A N 1
ATOM 658 C CA . SER A 1 87 ? 0.114 4.684 -7.752 1.00 89.75 87 SER A CA 1
ATOM 659 C C . SER A 1 87 ? -0.894 3.566 -7.995 1.00 89.75 87 SER A C 1
ATOM 661 O O . SER A 1 87 ? -0.651 2.414 -7.629 1.00 89.75 87 SER A O 1
ATOM 663 N N . LEU A 1 88 ? -2.036 3.883 -8.606 1.00 89.31 88 LEU A N 1
ATOM 664 C CA . LEU A 1 88 ? -3.018 2.866 -8.991 1.00 89.31 88 LEU A CA 1
ATOM 665 C C . LEU A 1 88 ? -2.455 2.001 -10.130 1.00 89.31 88 LEU A C 1
ATOM 667 O O . LEU A 1 88 ? -2.147 2.525 -11.195 1.00 89.31 88 LEU A O 1
ATOM 671 N N . ASP A 1 89 ? -2.347 0.691 -9.901 1.00 90.19 89 ASP A N 1
ATOM 672 C CA . ASP A 1 89 ? -1.839 -0.282 -10.880 1.00 90.19 89 ASP A CA 1
ATOM 673 C C . ASP A 1 89 ? -2.990 -0.993 -11.605 1.00 90.19 89 ASP A C 1
ATOM 675 O O . ASP A 1 89 ? -3.057 -0.999 -12.831 1.00 90.19 89 ASP A O 1
ATOM 679 N N . ASP A 1 90 ? -3.944 -1.550 -10.849 1.00 91.56 90 ASP A N 1
ATOM 680 C CA . ASP A 1 90 ? -5.065 -2.311 -11.411 1.00 91.56 90 ASP A CA 1
ATOM 681 C C . ASP A 1 90 ? -6.309 -2.268 -10.505 1.00 91.56 90 ASP A C 1
ATOM 683 O O . ASP A 1 90 ? -6.223 -2.103 -9.285 1.00 91.56 90 ASP A O 1
ATOM 687 N N . ILE A 1 91 ? -7.482 -2.472 -11.100 1.00 91.62 91 ILE A N 1
ATOM 688 C CA . ILE A 1 91 ? -8.740 -2.743 -10.403 1.00 91.62 91 ILE A CA 1
ATOM 689 C C . ILE A 1 91 ? -9.324 -4.019 -10.999 1.00 91.62 91 ILE A C 1
ATOM 691 O O . ILE A 1 91 ? -9.801 -4.038 -12.134 1.00 91.62 91 ILE A O 1
ATOM 695 N N . PHE A 1 92 ? -9.366 -5.080 -10.199 1.00 92.69 92 PHE A N 1
ATOM 696 C CA . PHE A 1 92 ? -9.779 -6.398 -10.666 1.00 92.69 92 PHE A CA 1
ATOM 697 C C . PHE A 1 92 ? -10.841 -7.022 -9.763 1.00 92.69 92 PHE A C 1
ATOM 699 O O . PHE A 1 92 ? -11.100 -6.582 -8.642 1.00 92.69 92 PHE A O 1
ATOM 706 N N . ARG A 1 93 ? -11.492 -8.068 -10.276 1.00 93.12 93 ARG A N 1
ATOM 707 C CA . ARG A 1 93 ? -12.436 -8.882 -9.507 1.00 93.12 93 ARG A CA 1
ATOM 708 C C . ARG A 1 93 ? -11.867 -10.268 -9.267 1.00 93.12 93 ARG A C 1
ATOM 710 O O . ARG A 1 93 ? -11.370 -10.902 -10.195 1.00 93.12 93 ARG A O 1
ATOM 717 N N . LYS A 1 94 ? -12.012 -10.760 -8.041 1.00 92.88 94 LYS A N 1
ATOM 718 C CA . LYS A 1 94 ? -11.665 -12.127 -7.647 1.00 92.88 94 LYS A CA 1
ATOM 719 C C . LYS A 1 94 ? -12.741 -12.643 -6.700 1.00 92.88 94 LYS A C 1
ATOM 721 O O . LYS A 1 94 ? -13.143 -11.933 -5.786 1.00 92.88 94 LYS A O 1
ATOM 726 N N . ASP A 1 95 ? -13.259 -13.838 -6.973 1.00 93.88 95 ASP A N 1
ATOM 727 C CA . ASP A 1 95 ? -14.293 -14.490 -6.154 1.00 93.88 95 ASP A CA 1
ATOM 728 C C . ASP A 1 95 ? -15.547 -13.621 -5.899 1.00 93.88 95 ASP A C 1
ATOM 730 O O . ASP A 1 95 ? -16.207 -13.723 -4.870 1.00 93.88 95 ASP A O 1
ATOM 734 N N . GLY A 1 96 ? -15.894 -12.755 -6.862 1.00 89.94 96 GLY A N 1
ATOM 735 C CA . GLY A 1 96 ? -17.048 -11.849 -6.780 1.00 89.94 96 GLY A CA 1
ATOM 736 C C . GLY A 1 96 ? -16.804 -10.549 -6.005 1.00 89.94 96 GLY A C 1
ATOM 737 O O . GLY A 1 96 ? -17.678 -9.684 -6.005 1.00 89.94 96 GLY A O 1
ATOM 738 N N . GLU A 1 97 ? -15.627 -10.371 -5.409 1.00 91.50 97 GLU A N 1
ATOM 739 C CA . GLU A 1 97 ? -15.222 -9.148 -4.717 1.00 91.50 97 GLU A CA 1
ATOM 740 C C . GLU A 1 97 ? -14.315 -8.285 -5.601 1.00 91.50 97 GLU A C 1
ATOM 742 O O . GLU A 1 97 ? -13.609 -8.783 -6.482 1.00 91.50 97 GLU A O 1
ATOM 747 N N . PHE A 1 98 ? -14.345 -6.973 -5.368 1.00 91.56 98 PHE A N 1
ATOM 748 C CA . PHE A 1 98 ? -13.435 -6.031 -6.007 1.00 91.56 98 PHE A CA 1
ATOM 749 C C . PHE A 1 98 ? -12.159 -5.850 -5.190 1.00 91.56 98 PHE A C 1
ATOM 751 O O . PHE A 1 98 ? -12.201 -5.699 -3.964 1.00 91.56 98 PHE A O 1
ATOM 758 N N . PHE A 1 99 ? -11.046 -5.788 -5.912 1.00 95.00 99 PHE A N 1
ATOM 759 C CA . PHE A 1 99 ? -9.719 -5.521 -5.393 1.00 95.00 99 PHE A CA 1
ATOM 760 C C . PHE A 1 99 ? -9.091 -4.356 -6.150 1.00 95.00 99 PHE A C 1
ATOM 762 O O . PHE A 1 99 ? -9.285 -4.206 -7.357 1.00 95.00 99 PHE A O 1
ATOM 769 N N . ILE A 1 100 ? -8.315 -3.560 -5.425 1.00 94.38 100 ILE A N 1
ATOM 770 C CA . ILE A 1 100 ? -7.475 -2.499 -5.964 1.00 94.38 100 ILE A CA 1
ATOM 771 C C . ILE A 1 100 ? -6.028 -2.902 -5.726 1.00 94.38 100 ILE A C 1
ATOM 773 O O . ILE A 1 100 ? -5.658 -3.251 -4.599 1.00 94.38 100 ILE A O 1
ATOM 777 N N . ARG A 1 101 ? -5.219 -2.857 -6.780 1.00 94.88 101 ARG A N 1
ATOM 778 C CA . ARG A 1 101 ? -3.776 -3.015 -6.692 1.00 94.88 101 ARG A CA 1
ATOM 779 C C . ARG A 1 101 ? -3.111 -1.653 -6.790 1.00 94.88 101 ARG A C 1
ATOM 781 O O . ARG A 1 101 ? -3.408 -0.881 -7.699 1.00 94.8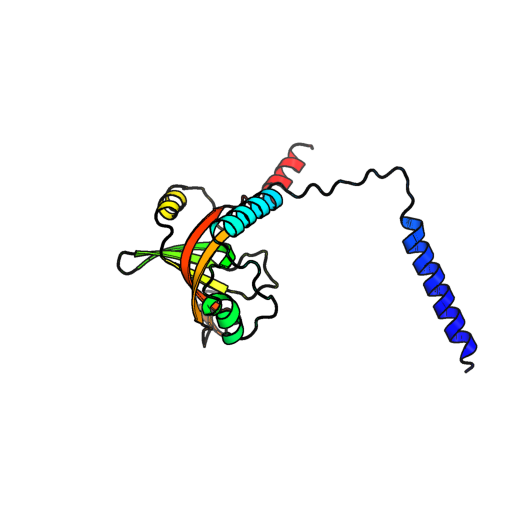8 101 ARG A O 1
ATOM 788 N N . PHE A 1 102 ? -2.202 -1.391 -5.864 1.00 93.50 102 PHE A N 1
ATOM 789 C CA . PHE A 1 102 ? -1.348 -0.218 -5.893 1.00 93.50 102 PHE A CA 1
ATOM 790 C C . PHE A 1 102 ? 0.117 -0.627 -6.028 1.00 93.50 102 PHE A C 1
ATOM 792 O O . PHE A 1 102 ? 0.569 -1.561 -5.358 1.00 93.50 102 PHE A O 1
ATOM 799 N N . ALA A 1 103 ? 0.842 0.098 -6.873 1.00 91.88 103 ALA A N 1
ATOM 800 C CA . ALA A 1 103 ? 2.291 0.045 -6.984 1.00 91.88 103 ALA A CA 1
ATOM 801 C C . ALA A 1 103 ? 2.930 1.139 -6.107 1.00 91.88 103 ALA A C 1
ATOM 803 O O . ALA A 1 103 ? 2.278 2.158 -5.844 1.00 91.88 103 ALA A O 1
ATOM 804 N N . PRO A 1 104 ? 4.191 0.963 -5.668 1.00 87.81 104 PRO A N 1
ATOM 805 C CA . PRO A 1 104 ? 4.940 2.020 -4.991 1.00 87.81 104 PRO A CA 1
ATOM 806 C C . PRO A 1 104 ? 4.869 3.340 -5.768 1.00 87.81 104 PRO A C 1
ATOM 808 O O . PRO A 1 104 ? 4.910 3.330 -7.002 1.00 87.81 104 PRO A O 1
ATOM 811 N N . SER A 1 105 ? 4.760 4.472 -5.063 1.00 81.38 105 SER A N 1
ATOM 812 C CA . SER A 1 105 ? 4.835 5.771 -5.735 1.00 81.38 105 SER A CA 1
ATOM 813 C C . SER A 1 105 ? 6.203 5.927 -6.395 1.00 81.38 105 SER A C 1
ATOM 815 O O . SER A 1 105 ? 7.236 5.624 -5.795 1.00 81.38 105 SER A O 1
ATOM 817 N N . TYR A 1 106 ? 6.213 6.453 -7.622 1.00 69.69 106 TYR A N 1
ATOM 818 C CA . TYR A 1 106 ? 7.449 6.766 -8.337 1.00 69.69 106 TYR A CA 1
ATOM 819 C C . TYR A 1 106 ? 8.328 7.753 -7.558 1.00 69.69 106 TYR A C 1
ATOM 821 O O . TYR A 1 106 ? 9.543 7.739 -7.707 1.00 69.69 106 TYR A O 1
ATOM 829 N N . TYR A 1 107 ? 7.739 8.607 -6.719 1.00 68.00 107 TYR A N 1
ATOM 830 C CA . TYR A 1 107 ? 8.475 9.632 -5.980 1.00 68.00 107 TYR A CA 1
ATOM 831 C C . TYR A 1 107 ? 9.111 9.118 -4.679 1.00 68.00 107 TYR A C 1
ATOM 833 O O . TYR A 1 107 ? 10.003 9.776 -4.140 1.00 68.00 107 TYR A O 1
ATOM 841 N N . ASP A 1 108 ? 8.735 7.923 -4.220 1.00 70.75 108 ASP A N 1
ATOM 842 C CA . ASP A 1 108 ? 9.127 7.376 -2.918 1.00 70.75 108 ASP A CA 1
ATOM 843 C C . ASP A 1 108 ? 10.288 6.365 -3.052 1.00 70.75 108 ASP A C 1
ATOM 845 O O . ASP A 1 108 ? 10.263 5.252 -2.528 1.00 70.75 108 ASP A O 1
ATOM 849 N N . PHE A 1 109 ? 11.360 6.765 -3.750 1.00 65.25 109 PHE A N 1
ATOM 850 C CA . PHE A 1 109 ? 12.540 5.919 -4.024 1.00 65.25 109 PHE A CA 1
ATOM 851 C C . PHE A 1 109 ? 13.279 5.418 -2.775 1.00 65.25 109 PHE A C 1
ATOM 853 O O . PHE A 1 109 ? 14.018 4.437 -2.843 1.00 65.25 109 PHE A O 1
ATOM 860 N N . PHE A 1 110 ? 13.146 6.125 -1.650 1.00 69.50 110 PHE A N 1
ATOM 861 C CA . PHE A 1 110 ? 13.808 5.775 -0.391 1.00 69.50 110 PHE A CA 1
ATOM 862 C C . PHE A 1 110 ? 12.930 4.917 0.522 1.00 69.50 110 PHE A C 1
ATOM 864 O O . PHE A 1 110 ? 13.394 4.491 1.580 1.00 69.50 110 PHE A O 1
ATOM 871 N N . GLU A 1 111 ? 11.675 4.682 0.141 1.00 74.94 111 GLU A N 1
ATOM 872 C CA . GLU A 1 111 ? 10.767 3.823 0.887 1.00 74.94 111 GLU A CA 1
ATOM 873 C C . GLU A 1 111 ? 10.881 2.363 0.422 1.00 74.94 111 GLU A C 1
ATOM 875 O O . GLU A 1 111 ? 11.270 2.081 -0.722 1.00 74.94 111 GLU A O 1
ATOM 880 N N . PRO A 1 112 ? 10.549 1.399 1.302 1.00 80.94 112 PRO A N 1
ATOM 881 C CA . PRO A 1 112 ? 10.419 0.010 0.899 1.00 80.94 112 PRO A CA 1
ATOM 882 C C . PRO A 1 112 ? 9.436 -0.110 -0.269 1.00 80.94 112 PRO A C 1
ATOM 884 O O . PRO A 1 112 ? 8.348 0.461 -0.246 1.00 80.94 112 PRO A O 1
ATOM 887 N N . GLN A 1 113 ? 9.800 -0.889 -1.286 1.00 90.62 113 GLN A N 1
ATOM 888 C CA . GLN A 1 113 ? 8.976 -1.061 -2.480 1.00 90.62 113 GLN A CA 1
ATOM 889 C C . GLN A 1 113 ? 7.817 -2.024 -2.185 1.00 90.62 113 GLN A C 1
ATOM 891 O O . GLN A 1 113 ? 7.949 -3.240 -2.335 1.00 90.62 113 GLN A O 1
ATOM 896 N N . ILE A 1 114 ? 6.693 -1.493 -1.703 1.00 93.25 114 ILE A N 1
ATOM 897 C CA . ILE A 1 114 ? 5.527 -2.280 -1.282 1.00 93.25 114 ILE A CA 1
ATOM 898 C C . ILE A 1 114 ? 4.421 -2.208 -2.339 1.00 93.25 114 ILE A C 1
ATOM 900 O O . ILE A 1 114 ? 3.895 -1.139 -2.640 1.00 93.25 114 ILE A O 1
ATOM 904 N N . PHE A 1 115 ? 4.018 -3.367 -2.853 1.00 94.94 115 PHE A N 1
ATOM 905 C CA . PHE A 1 115 ? 2.812 -3.511 -3.663 1.00 94.94 115 PHE A CA 1
ATOM 906 C C . PHE A 1 115 ? 1.636 -3.875 -2.762 1.00 94.94 115 PHE A C 1
ATOM 908 O O . PHE A 1 115 ? 1.704 -4.842 -2.000 1.00 94.94 115 PHE A O 1
ATOM 915 N N . TYR A 1 116 ? 0.538 -3.134 -2.871 1.00 96.50 116 TYR A N 1
ATOM 916 C CA . TYR A 1 116 ? -0.648 -3.350 -2.045 1.00 96.50 116 TYR A CA 1
ATOM 917 C C . TYR A 1 116 ? -1.762 -3.992 -2.862 1.00 96.50 116 TYR A C 1
ATOM 919 O O . TYR A 1 116 ? -2.107 -3.498 -3.930 1.00 96.50 116 TYR A O 1
ATOM 927 N N . THR A 1 117 ? -2.377 -5.050 -2.339 1.00 97.50 117 THR A N 1
ATOM 928 C CA . THR A 1 117 ? -3.619 -5.628 -2.866 1.00 97.50 117 THR A CA 1
ATOM 929 C C . THR A 1 117 ? -4.715 -5.485 -1.818 1.00 97.50 117 THR A C 1
ATOM 931 O O . THR A 1 117 ? -4.709 -6.151 -0.782 1.00 97.50 117 THR A O 1
ATOM 934 N N . LEU A 1 118 ? -5.664 -4.585 -2.069 1.00 97.62 118 LEU A N 1
ATOM 935 C CA . LEU A 1 118 ? -6.676 -4.196 -1.094 1.00 97.62 118 LEU A CA 1
ATOM 936 C C . LEU A 1 118 ? -8.079 -4.550 -1.573 1.00 97.62 118 LEU A C 1
ATOM 938 O O . LEU A 1 118 ? -8.477 -4.171 -2.670 1.00 97.62 118 LEU A O 1
ATOM 942 N N . ARG A 1 119 ? -8.865 -5.204 -0.718 1.00 96.31 119 ARG A N 1
ATOM 943 C CA . ARG A 1 119 ? -10.311 -5.376 -0.935 1.00 96.31 119 ARG A CA 1
ATOM 944 C C . ARG A 1 119 ? -11.099 -4.178 -0.410 1.00 96.31 119 ARG A C 1
ATOM 946 O O . ARG A 1 119 ? -10.679 -3.548 0.560 1.00 96.31 119 ARG A O 1
ATOM 953 N N . GLY A 1 120 ? -12.284 -3.924 -0.955 1.00 90.00 120 GLY A N 1
ATOM 954 C CA . GLY A 1 120 ? -13.197 -2.887 -0.449 1.00 90.00 120 GLY A CA 1
ATOM 955 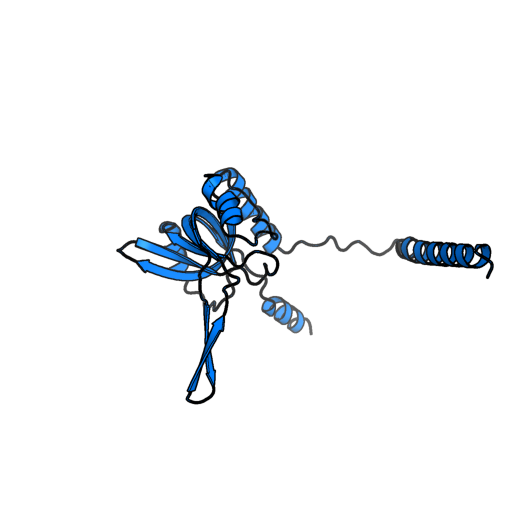C C . GLY A 1 120 ? -13.136 -1.579 -1.238 1.00 90.00 120 GLY A C 1
ATOM 956 O O . GLY A 1 120 ? -12.859 -1.605 -2.431 1.00 90.00 120 GLY A O 1
ATOM 957 N N . CYS A 1 121 ? -13.468 -0.450 -0.594 1.00 88.31 121 CYS A N 1
ATOM 958 C CA . CYS A 1 121 ? -13.629 0.864 -1.245 1.00 88.31 121 CYS A CA 1
ATOM 959 C C . CYS A 1 121 ? -14.538 0.835 -2.491 1.00 88.31 121 CYS A C 1
ATOM 961 O O . CYS A 1 121 ? -14.319 1.570 -3.452 1.00 88.31 121 CYS A O 1
ATOM 963 N N . THR A 1 122 ? -15.556 -0.030 -2.502 1.00 84.00 122 THR A N 1
ATOM 964 C CA . THR A 1 122 ? -16.398 -0.278 -3.683 1.00 84.00 122 THR A CA 1
ATOM 965 C C . THR A 1 122 ? -17.133 0.973 -4.159 1.00 84.00 122 THR A C 1
ATOM 967 O O . THR A 1 122 ? -17.233 1.207 -5.359 1.00 84.00 122 THR A O 1
ATOM 970 N N . ASP A 1 123 ? -17.569 1.820 -3.227 1.00 83.25 123 ASP A N 1
ATOM 971 C CA . ASP A 1 123 ? -18.200 3.115 -3.490 1.00 83.25 123 ASP A CA 1
ATOM 972 C C . ASP A 1 123 ? -17.269 4.107 -4.206 1.00 83.25 123 ASP A C 1
ATOM 974 O O . ASP A 1 123 ? -17.734 4.991 -4.930 1.00 83.25 123 ASP A O 1
ATOM 978 N N . LYS A 1 124 ? -15.953 3.952 -4.025 1.00 83.69 124 LYS A N 1
ATOM 979 C CA . LYS A 1 124 ? -14.915 4.734 -4.706 1.00 83.69 124 LYS A CA 1
ATOM 980 C C . LYS A 1 124 ? -14.482 4.091 -6.016 1.00 83.69 124 LYS A C 1
ATOM 982 O O . LYS A 1 124 ? -14.231 4.815 -6.972 1.00 83.69 124 LYS A O 1
ATOM 987 N N . ILE A 1 125 ? -14.444 2.761 -6.092 1.00 82.25 125 ILE A N 1
ATOM 988 C CA . ILE A 1 125 ? -14.062 2.018 -7.303 1.00 82.25 125 ILE A CA 1
ATOM 989 C C . ILE A 1 125 ? -14.947 2.389 -8.488 1.00 82.25 125 ILE A C 1
ATOM 991 O O . ILE A 1 125 ? -14.423 2.668 -9.561 1.00 82.25 125 ILE A O 1
ATOM 995 N N . ASP A 1 126 ? -16.265 2.463 -8.301 1.00 77.69 126 ASP A N 1
ATOM 996 C CA . ASP A 1 126 ? -17.166 2.836 -9.396 1.00 77.69 126 ASP A CA 1
ATOM 997 C C . ASP A 1 126 ? -16.860 4.247 -9.923 1.00 77.69 126 ASP A C 1
ATOM 999 O O . ASP A 1 126 ? -16.942 4.491 -11.124 1.00 77.69 126 ASP A O 1
ATOM 1003 N N . GLN A 1 127 ? -16.441 5.167 -9.046 1.00 78.12 127 GLN A N 1
ATOM 1004 C CA . GLN A 1 127 ? -16.022 6.515 -9.438 1.00 78.12 127 GLN A CA 1
ATOM 1005 C C . GLN A 1 127 ? -14.689 6.490 -10.191 1.00 78.12 127 GLN A C 1
ATOM 1007 O O . GLN A 1 127 ? -14.566 7.169 -11.206 1.00 78.12 127 GLN A O 1
ATOM 1012 N N . LEU A 1 128 ? -13.724 5.690 -9.730 1.00 77.69 128 LEU A N 1
ATOM 1013 C CA . LEU A 1 128 ? -12.421 5.515 -10.380 1.00 77.69 128 LEU A CA 1
ATOM 1014 C C . LEU A 1 128 ? -12.570 4.918 -11.784 1.00 77.69 128 LEU A C 1
ATOM 1016 O O . LEU A 1 128 ? -12.004 5.436 -12.738 1.00 77.69 128 LEU A O 1
ATOM 1020 N N . VAL A 1 129 ? -13.389 3.875 -11.929 1.00 76.06 129 VAL A N 1
ATOM 1021 C CA . VAL A 1 129 ? -13.649 3.210 -13.214 1.00 76.06 129 VAL A CA 1
ATOM 1022 C C . VAL A 1 129 ? -14.483 4.098 -14.147 1.00 76.06 129 VAL A C 1
ATOM 1024 O O . VAL A 1 129 ? -14.276 4.092 -15.362 1.00 76.06 129 VAL A O 1
ATOM 1027 N N . ALA A 1 130 ? -15.434 4.870 -13.608 1.00 72.69 130 ALA A N 1
ATOM 1028 C CA . ALA A 1 130 ? -16.265 5.783 -14.396 1.00 72.69 130 ALA A CA 1
ATOM 1029 C C . ALA A 1 130 ? -15.517 7.042 -14.847 1.00 72.69 130 ALA A C 1
ATOM 1031 O O . ALA A 1 130 ? -15.865 7.612 -15.886 1.00 72.69 130 ALA A O 1
ATOM 1032 N N . GLN A 1 131 ? -14.487 7.468 -14.110 1.00 69.12 131 GLN A N 1
ATOM 1033 C CA . GLN A 1 131 ? -13.525 8.471 -14.557 1.00 69.12 131 GLN A CA 1
ATOM 1034 C C . GLN A 1 131 ? -12.655 7.874 -15.672 1.00 69.12 131 GLN A C 1
ATOM 1036 O O . GLN A 1 131 ? -11.467 7.628 -15.507 1.00 69.12 131 GLN A O 1
ATOM 1041 N N . LYS A 1 132 ? -13.255 7.670 -16.853 1.00 54.31 132 LYS A N 1
ATOM 1042 C CA . LYS A 1 132 ? -12.549 7.520 -18.129 1.00 54.31 132 LYS A CA 1
ATOM 1043 C C . LYS A 1 132 ? -11.781 8.811 -18.407 1.00 54.31 132 LYS A C 1
ATOM 1045 O O . LYS A 1 132 ? -12.241 9.656 -19.171 1.00 54.31 132 LYS A O 1
ATOM 1050 N N . LYS A 1 133 ? -10.656 9.018 -17.742 1.00 51.62 133 LYS A N 1
ATOM 1051 C CA . LYS A 1 133 ? -9.685 10.021 -18.149 1.00 51.62 133 LYS A CA 1
ATOM 1052 C C . LYS A 1 133 ? -8.519 9.284 -18.786 1.00 51.62 133 LYS A C 1
ATOM 1054 O O . LYS A 1 133 ? -8.134 8.222 -18.311 1.00 51.62 133 LYS A O 1
ATOM 1059 N N . ASP A 1 134 ? -7.998 9.859 -19.862 1.00 45.34 134 ASP A N 1
ATOM 1060 C CA . ASP A 1 134 ? -6.905 9.390 -20.725 1.00 45.34 134 ASP A CA 1
ATOM 1061 C C . ASP A 1 134 ? -5.539 9.205 -20.014 1.00 45.34 134 ASP A C 1
ATOM 1063 O O . ASP A 1 134 ? -4.480 9.365 -20.616 1.00 45.34 134 ASP A O 1
ATOM 1067 N N . TYR A 1 135 ? -5.537 8.896 -18.720 1.00 47.53 135 TYR A N 1
ATOM 1068 C CA . TYR A 1 135 ? -4.364 8.852 -17.864 1.00 47.53 135 TYR A CA 1
ATOM 1069 C C . TYR A 1 135 ? -3.771 7.452 -17.891 1.00 47.53 135 TYR A C 1
ATOM 1071 O O . TYR A 1 135 ? -4.027 6.608 -17.036 1.00 47.53 135 TYR A O 1
ATOM 1079 N N . PHE A 1 136 ? -2.921 7.226 -18.883 1.00 42.06 136 PHE A N 1
ATOM 1080 C CA . PHE A 1 136 ? -1.769 6.376 -18.647 1.00 42.06 136 PHE A CA 1
ATOM 1081 C C . PHE A 1 136 ? -0.990 6.957 -17.448 1.00 42.06 136 PHE A C 1
ATOM 1083 O O . PHE A 1 136 ? -0.418 8.033 -17.552 1.00 42.06 136 PHE A O 1
ATOM 1090 N N . GLY A 1 137 ? -1.001 6.263 -16.309 1.00 51.53 137 GLY A N 1
ATOM 1091 C CA . GLY A 1 137 ? 0.189 6.131 -15.458 1.00 51.53 137 GLY A CA 1
ATOM 1092 C C . GLY A 1 137 ? 0.455 7.111 -14.308 1.00 51.53 137 GLY A C 1
ATOM 1093 O O . GLY A 1 137 ? 1.227 6.735 -13.434 1.00 51.53 137 GLY A O 1
ATOM 1094 N N . ASP A 1 138 ? -0.168 8.291 -14.229 1.00 58.91 138 ASP A N 1
ATOM 1095 C CA . ASP A 1 138 ? 0.391 9.360 -13.362 1.00 58.91 138 ASP A CA 1
ATOM 1096 C C . ASP A 1 138 ? -0.456 9.742 -12.127 1.00 58.91 138 ASP A C 1
ATOM 1098 O O . ASP A 1 138 ? -0.185 10.740 -11.456 1.00 58.91 138 ASP A O 1
ATOM 1102 N N . GLY A 1 139 ? -1.510 8.984 -11.816 1.00 70.88 139 GLY A N 1
ATOM 1103 C CA . GLY A 1 139 ? -2.382 9.285 -10.678 1.00 70.88 139 GLY A CA 1
ATOM 1104 C C . GLY A 1 139 ? -1.819 8.794 -9.343 1.00 70.88 139 GLY A C 1
ATOM 1105 O O . GLY A 1 139 ? -1.831 7.590 -9.082 1.00 70.88 139 GLY A O 1
ATOM 1106 N N . GLU A 1 140 ? -1.391 9.717 -8.479 1.00 84.94 140 GLU A N 1
ATOM 1107 C CA . GLU A 1 140 ? -0.976 9.411 -7.107 1.00 84.94 140 GLU A CA 1
ATOM 1108 C C . GLU A 1 140 ? -2.190 9.421 -6.159 1.00 84.94 140 GLU A C 1
ATOM 1110 O O . GLU A 1 140 ? -3.021 10.335 -6.169 1.00 84.94 140 GLU A O 1
ATOM 1115 N N . TYR A 1 141 ? -2.298 8.395 -5.315 1.00 89.50 141 TYR A N 1
ATOM 1116 C CA . TYR A 1 141 ? -3.366 8.257 -4.332 1.00 89.50 141 TYR A CA 1
ATOM 1117 C C . TYR A 1 141 ? -2.804 8.255 -2.919 1.00 89.50 141 TYR A C 1
ATOM 1119 O O . TYR A 1 141 ? -1.818 7.584 -2.624 1.00 89.50 141 TYR A O 1
ATOM 1127 N N . ILE A 1 142 ? -3.499 8.945 -2.019 1.00 92.62 142 ILE A N 1
ATOM 1128 C CA . ILE A 1 142 ? -3.356 8.742 -0.580 1.00 92.62 142 ILE A CA 1
ATOM 1129 C C . ILE A 1 142 ? -4.383 7.701 -0.173 1.00 92.62 142 ILE A C 1
ATOM 1131 O O . ILE A 1 142 ? -5.585 7.902 -0.355 1.00 92.62 142 ILE A O 1
ATOM 1135 N N . VAL A 1 143 ? -3.915 6.590 0.374 1.00 94.19 143 VAL A N 1
ATOM 1136 C CA . VAL A 1 143 ? -4.742 5.429 0.689 1.00 94.19 143 VAL A CA 1
ATOM 1137 C C . VAL A 1 143 ? -4.750 5.215 2.192 1.00 94.19 143 VAL A C 1
ATOM 1139 O O . VAL A 1 143 ? -3.708 5.270 2.841 1.00 94.19 143 VAL A O 1
ATOM 1142 N N . VAL A 1 144 ? -5.933 4.946 2.744 1.00 96.81 144 VAL A N 1
ATOM 1143 C CA . VAL A 1 144 ? -6.094 4.436 4.106 1.00 96.81 144 VAL A CA 1
ATOM 1144 C C . VAL A 1 144 ? -6.436 2.963 4.018 1.00 96.81 144 VAL A C 1
ATOM 1146 O O . VAL A 1 144 ? -7.486 2.597 3.484 1.00 96.81 144 VAL A O 1
ATOM 1149 N N . ALA A 1 145 ? -5.596 2.108 4.590 1.00 97.50 145 ALA A N 1
ATOM 1150 C CA . ALA A 1 145 ? -5.843 0.674 4.586 1.00 97.50 145 ALA A CA 1
ATOM 1151 C C . ALA A 1 145 ? -5.629 0.043 5.955 1.00 97.50 145 ALA A C 1
ATOM 1153 O O . ALA A 1 145 ? -4.803 0.487 6.748 1.00 97.50 145 ALA A O 1
ATOM 1154 N N . LYS A 1 146 ? -6.348 -1.046 6.216 1.00 97.69 146 LYS A N 1
ATOM 1155 C CA . LYS A 1 146 ? -6.025 -1.978 7.294 1.00 97.69 146 LYS A CA 1
ATOM 1156 C C . LYS A 1 146 ? -5.312 -3.183 6.696 1.00 97.69 146 LYS A C 1
ATOM 1158 O O . LYS A 1 146 ? -5.959 -4.011 6.052 1.00 97.69 146 LYS A O 1
ATOM 1163 N N . ILE A 1 147 ? -4.001 -3.260 6.904 1.00 98.00 147 ILE A N 1
ATOM 1164 C CA . ILE A 1 147 ? -3.165 -4.348 6.394 1.00 98.00 147 ILE A CA 1
ATOM 1165 C C . ILE A 1 147 ? -3.290 -5.556 7.320 1.00 98.00 147 ILE A C 1
ATOM 1167 O O . ILE A 1 147 ? -3.322 -5.428 8.544 1.00 98.00 147 ILE A O 1
ATOM 1171 N N . THR A 1 148 ? -3.430 -6.734 6.724 1.00 98.12 148 THR A N 1
ATOM 1172 C CA . THR A 1 148 ? -3.622 -8.001 7.441 1.00 98.12 148 THR A CA 1
ATOM 1173 C C . THR A 1 148 ? -2.524 -9.009 7.163 1.00 98.12 148 THR A C 1
ATOM 1175 O O . THR A 1 148 ? -2.331 -9.910 7.972 1.00 98.12 148 THR A O 1
ATOM 1178 N N . ASN A 1 149 ? -1.826 -8.870 6.038 1.00 98.19 149 ASN A N 1
ATOM 1179 C CA . ASN A 1 149 ? -0.736 -9.750 5.658 1.00 98.19 149 ASN A CA 1
ATOM 1180 C C . ASN A 1 149 ? 0.364 -8.943 4.968 1.00 98.19 149 ASN A C 1
ATOM 1182 O O . ASN A 1 149 ? 0.069 -8.015 4.212 1.00 98.19 149 ASN A O 1
ATOM 1186 N N . VAL A 1 150 ? 1.612 -9.311 5.233 1.00 97.00 150 VAL A N 1
ATOM 1187 C CA . VAL A 1 150 ? 2.792 -8.779 4.559 1.00 97.00 150 VAL A CA 1
ATOM 1188 C C . VAL A 1 150 ? 3.713 -9.949 4.273 1.00 97.00 150 VAL A C 1
ATOM 1190 O O . VAL A 1 150 ? 4.047 -10.720 5.171 1.00 97.00 150 VAL A O 1
ATOM 1193 N N . GLU A 1 151 ? 4.165 -10.058 3.035 1.00 96.25 151 GLU A N 1
ATOM 1194 C CA . GLU A 1 151 ? 5.107 -11.084 2.624 1.00 96.25 151 GLU A CA 1
ATOM 1195 C C . GLU A 1 151 ? 6.202 -10.505 1.736 1.00 96.25 151 GLU A C 1
ATOM 1197 O O . GLU A 1 151 ? 6.051 -9.465 1.094 1.00 96.25 151 GLU A O 1
ATOM 1202 N N . LYS A 1 152 ? 7.340 -11.195 1.719 1.00 94.94 152 LYS A N 1
ATOM 1203 C CA . LYS A 1 152 ? 8.408 -10.939 0.760 1.00 94.94 152 LYS A CA 1
ATOM 1204 C C . LYS A 1 152 ? 8.473 -12.146 -0.168 1.00 94.94 152 LYS A C 1
ATOM 1206 O O . LYS A 1 152 ? 8.640 -13.256 0.350 1.00 94.94 152 LYS A O 1
ATOM 1211 N N . PRO A 1 153 ? 8.326 -11.975 -1.493 1.00 93.06 153 PRO A N 1
ATOM 1212 C CA . PRO A 1 153 ? 8.429 -13.098 -2.411 1.00 93.06 153 PRO A CA 1
ATOM 1213 C C . PRO A 1 153 ? 9.791 -13.791 -2.260 1.00 93.06 153 PRO A C 1
ATOM 1215 O O . PRO A 1 153 ? 10.765 -13.199 -1.801 1.00 93.06 153 PRO A O 1
ATOM 1218 N N . VAL A 1 154 ? 9.876 -15.067 -2.627 1.00 91.56 154 VAL A N 1
ATOM 1219 C CA . VAL A 1 154 ? 11.154 -15.805 -2.564 1.00 91.56 154 VAL A CA 1
ATOM 1220 C C . VAL A 1 154 ? 11.964 -15.613 -3.846 1.00 91.56 154 VAL A C 1
ATOM 1222 O O . VAL A 1 154 ? 13.192 -15.659 -3.823 1.00 91.56 154 VAL A O 1
ATOM 1225 N N . VAL A 1 155 ? 11.276 -15.387 -4.964 1.00 92.25 155 VAL A N 1
ATOM 1226 C CA . VAL A 1 155 ? 11.882 -15.244 -6.284 1.00 92.25 155 VAL A CA 1
ATOM 1227 C C . VAL A 1 155 ? 11.162 -14.156 -7.068 1.00 92.25 155 VAL A C 1
ATOM 1229 O O . VAL A 1 155 ? 9.937 -14.040 -6.987 1.00 92.25 155 VAL A O 1
ATOM 1232 N N . LYS A 1 156 ? 11.927 -13.381 -7.832 1.00 90.06 156 LYS A N 1
ATOM 1233 C CA . LYS A 1 156 ? 11.434 -12.461 -8.850 1.00 90.06 156 LYS A CA 1
ATOM 1234 C C . LYS A 1 156 ? 11.880 -12.983 -10.213 1.00 90.06 156 LYS A C 1
ATOM 1236 O O . LYS A 1 156 ? 13.017 -13.428 -10.360 1.00 90.06 156 LYS A O 1
ATOM 1241 N N . ILE A 1 157 ? 10.957 -12.985 -11.170 1.00 91.38 157 ILE A N 1
ATOM 1242 C CA . ILE A 1 157 ? 11.232 -13.354 -12.559 1.00 91.38 157 ILE A CA 1
ATOM 1243 C C . ILE A 1 157 ? 10.998 -12.102 -13.389 1.00 91.38 157 ILE A C 1
ATOM 1245 O O . ILE A 1 157 ? 9.851 -11.703 -13.587 1.00 91.38 157 ILE A O 1
ATOM 1249 N N . ASP A 1 158 ? 12.084 -11.482 -13.827 1.00 88.81 158 ASP A N 1
ATOM 1250 C CA . ASP A 1 158 ? 12.047 -10.370 -14.765 1.00 88.81 158 ASP A CA 1
ATOM 1251 C C . ASP A 1 158 ? 12.157 -10.923 -16.187 1.00 88.81 158 ASP A C 1
ATOM 1253 O O . ASP A 1 158 ? 12.837 -11.922 -16.425 1.00 88.81 158 ASP A O 1
ATOM 1257 N N . GLY A 1 159 ? 11.455 -10.306 -17.133 1.00 90.06 159 GLY A N 1
ATOM 1258 C CA . GLY A 1 159 ? 11.472 -10.740 -18.523 1.00 90.06 159 GLY A CA 1
ATOM 1259 C C . GLY A 1 159 ? 11.477 -9.559 -19.474 1.00 90.06 159 GLY A C 1
ATOM 1260 O O . GLY A 1 159 ? 10.723 -8.603 -19.286 1.00 90.06 159 GLY A O 1
ATOM 1261 N N . TRP A 1 160 ? 12.309 -9.632 -20.506 1.00 90.56 160 TRP A N 1
ATOM 1262 C CA . TRP A 1 160 ? 12.349 -8.638 -21.572 1.00 90.56 160 TRP A CA 1
ATOM 1263 C C . TRP A 1 160 ? 12.414 -9.310 -22.939 1.00 90.56 160 TRP A C 1
ATOM 1265 O O . TRP A 1 160 ? 12.993 -10.382 -23.119 1.00 90.56 160 TRP A O 1
ATOM 1275 N N . ALA A 1 161 ? 11.781 -8.666 -23.918 1.00 90.19 161 ALA A N 1
ATOM 1276 C CA . ALA A 1 161 ? 11.865 -9.096 -25.304 1.00 90.19 161 ALA A CA 1
ATOM 1277 C C . ALA A 1 161 ? 13.229 -8.691 -25.877 1.00 90.19 161 ALA A C 1
ATOM 1279 O O . ALA A 1 161 ? 13.605 -7.517 -25.834 1.00 90.19 161 ALA A O 1
ATOM 1280 N N . SER A 1 162 ? 13.948 -9.661 -26.433 1.00 86.50 162 SER A N 1
ATOM 1281 C CA . SER A 1 162 ? 15.249 -9.492 -27.077 1.00 86.50 162 SER A CA 1
ATOM 1282 C C . SER A 1 162 ? 15.136 -10.021 -28.509 1.00 86.50 162 SER A C 1
ATOM 1284 O O . SER A 1 162 ? 15.459 -11.165 -28.818 1.00 86.50 162 SER A O 1
ATOM 1286 N N . GLY A 1 163 ? 14.571 -9.200 -29.401 1.00 87.56 163 GLY A N 1
ATOM 1287 C CA . GLY A 1 163 ? 14.257 -9.619 -30.772 1.00 87.56 163 GLY A CA 1
ATOM 1288 C C . GLY A 1 163 ? 13.059 -10.576 -30.835 1.00 87.56 163 GLY A C 1
ATOM 1289 O O . GLY A 1 163 ? 11.958 -10.195 -30.445 1.00 87.56 163 GLY A O 1
ATOM 1290 N N . GLU A 1 164 ? 13.266 -11.786 -31.367 1.00 90.50 164 GLU A N 1
ATOM 1291 C CA . GLU A 1 164 ? 12.249 -12.857 -31.419 1.00 90.50 164 GLU A CA 1
ATOM 1292 C C . GLU A 1 164 ? 12.245 -13.741 -30.158 1.00 90.50 164 GLU A C 1
ATOM 1294 O O . GLU A 1 164 ? 11.321 -14.534 -29.970 1.00 90.50 164 GLU A O 1
ATOM 1299 N N . ASP A 1 165 ? 13.243 -13.579 -29.284 1.00 87.38 165 ASP A N 1
ATOM 1300 C CA . ASP A 1 165 ? 13.396 -14.349 -28.055 1.00 87.38 165 ASP A CA 1
ATOM 1301 C C . ASP A 1 165 ? 12.928 -13.555 -26.824 1.00 87.38 165 ASP A C 1
ATOM 1303 O O . ASP A 1 165 ? 12.888 -12.319 -26.806 1.00 87.38 165 ASP A O 1
ATOM 1307 N N . VAL A 1 166 ? 12.583 -14.287 -25.763 1.00 91.56 166 VAL A N 1
ATOM 1308 C CA . VAL A 1 166 ? 12.300 -13.728 -24.437 1.00 91.56 166 VAL A CA 1
ATOM 1309 C C . VAL A 1 166 ? 13.419 -14.151 -23.500 1.00 91.56 166 VAL A C 1
ATOM 1311 O O . VAL A 1 166 ? 13.608 -15.342 -23.243 1.00 91.56 166 VAL A O 1
ATOM 1314 N N . GLU A 1 167 ? 14.149 -13.172 -22.981 1.00 90.62 167 GLU A N 1
ATOM 1315 C CA . GLU A 1 167 ? 15.139 -13.391 -21.934 1.00 90.62 167 GLU A CA 1
ATOM 1316 C C . GLU A 1 167 ? 14.446 -13.296 -20.575 1.00 90.62 167 GLU A C 1
ATOM 1318 O O . GLU A 1 167 ? 13.619 -12.412 -20.348 1.00 90.62 167 GLU A O 1
ATOM 1323 N N . LEU A 1 168 ? 14.759 -14.247 -19.693 1.00 93.88 168 LEU A N 1
ATOM 1324 C CA . LEU A 1 168 ? 14.234 -14.309 -18.333 1.00 93.88 168 LEU A CA 1
ATOM 1325 C C . LEU A 1 168 ? 15.395 -14.244 -17.346 1.00 93.88 168 LEU A C 1
ATOM 1327 O O . LEU A 1 168 ? 16.339 -15.032 -17.441 1.00 93.88 168 LEU A O 1
ATOM 1331 N N . GLU A 1 169 ? 15.287 -13.362 -16.362 1.00 91.75 169 GLU A N 1
ATOM 1332 C CA . GLU A 1 169 ? 16.235 -13.237 -15.263 1.00 91.75 169 GLU A CA 1
ATOM 1333 C C . GLU A 1 169 ? 15.566 -13.595 -13.940 1.00 91.75 169 GLU A C 1
ATOM 1335 O O . GLU A 1 169 ? 14.489 -13.107 -13.596 1.00 91.75 169 GLU A O 1
ATOM 1340 N N . LEU A 1 170 ? 16.229 -14.473 -13.189 1.00 91.81 170 LEU A N 1
ATOM 1341 C CA . LEU A 1 170 ? 15.834 -14.845 -11.839 1.00 91.81 170 LEU A CA 1
ATOM 1342 C C . LEU A 1 170 ? 16.644 -14.017 -10.846 1.00 91.81 170 LEU A C 1
ATOM 1344 O O . LEU A 1 170 ? 1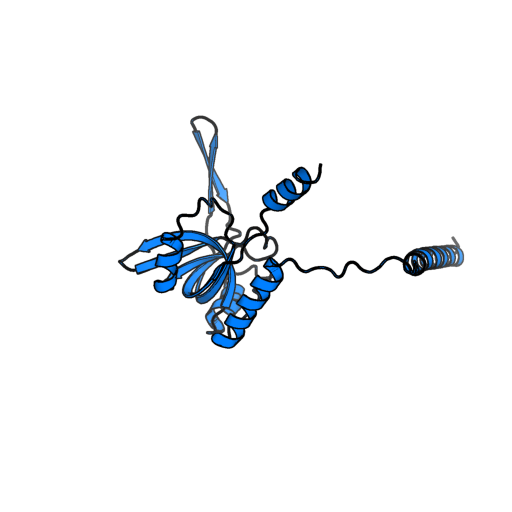7.863 -14.171 -10.763 1.00 91.81 170 LEU A O 1
ATOM 1348 N N . SER A 1 171 ? 15.965 -13.188 -10.062 1.00 87.44 171 SER A N 1
ATOM 1349 C CA . SER A 1 171 ? 16.587 -12.319 -9.066 1.00 87.44 171 SER A CA 1
ATOM 1350 C C . SER A 1 171 ? 15.931 -12.473 -7.691 1.00 87.44 171 SER A C 1
ATOM 1352 O O . SER A 1 171 ? 14.845 -13.047 -7.536 1.00 87.44 171 SER A O 1
ATOM 1354 N N . GLN A 1 172 ? 16.630 -12.007 -6.652 1.00 85.94 172 GLN A N 1
ATOM 1355 C CA . GLN A 1 172 ? 16.024 -11.877 -5.331 1.00 85.94 172 GLN A CA 1
ATOM 1356 C C . GLN A 1 172 ? 15.143 -10.626 -5.313 1.00 85.94 172 GLN A C 1
ATOM 1358 O O . GLN A 1 172 ? 15.616 -9.560 -5.703 1.00 85.94 172 GLN A O 1
ATOM 1363 N N . PRO A 1 173 ? 13.896 -10.725 -4.834 1.00 85.31 173 PRO A N 1
ATOM 1364 C CA . PRO A 1 173 ? 13.016 -9.575 -4.762 1.00 85.31 173 PRO A CA 1
ATOM 1365 C C . PRO A 1 173 ? 13.506 -8.585 -3.704 1.00 85.31 173 PRO A C 1
ATOM 1367 O O . PRO A 1 173 ? 13.842 -8.936 -2.569 1.00 85.31 173 PRO A O 1
ATOM 1370 N N . ASP A 1 174 ? 13.495 -7.321 -4.083 1.00 85.88 174 ASP A N 1
ATOM 1371 C CA . ASP A 1 174 ? 13.666 -6.139 -3.244 1.00 85.88 174 ASP A CA 1
ATOM 1372 C C . ASP A 1 174 ? 12.319 -5.531 -2.818 1.00 85.88 174 ASP A C 1
ATOM 1374 O O . ASP A 1 174 ? 12.279 -4.552 -2.077 1.00 85.88 174 ASP A O 1
ATOM 1378 N N . THR A 1 175 ? 11.219 -6.160 -3.230 1.00 91.12 175 THR A N 1
ATOM 1379 C CA . THR A 1 175 ? 9.852 -5.703 -3.003 1.00 91.12 175 THR A CA 1
ATOM 1380 C C . THR A 1 175 ? 9.140 -6.500 -1.912 1.00 91.12 175 THR A C 1
ATOM 1382 O O . THR A 1 175 ? 9.505 -7.632 -1.579 1.00 91.12 175 THR A O 1
ATOM 1385 N N . PHE A 1 176 ? 8.085 -5.904 -1.369 1.00 94.75 176 PHE A N 1
ATOM 1386 C CA . PHE A 1 176 ? 7.140 -6.534 -0.455 1.00 94.75 176 PHE A CA 1
ATOM 1387 C C . PHE A 1 176 ? 5.748 -6.553 -1.074 1.00 94.75 176 PHE A C 1
ATOM 1389 O O . PHE A 1 176 ? 5.387 -5.667 -1.849 1.00 94.75 176 PHE A O 1
ATOM 1396 N N . LEU A 1 177 ? 4.949 -7.541 -0.689 1.00 96.00 177 LEU A N 1
ATOM 1397 C CA . LEU A 1 177 ? 3.529 -7.610 -1.000 1.00 96.00 177 LEU A CA 1
ATOM 1398 C C . LEU A 1 177 ? 2.746 -7.419 0.298 1.00 96.00 177 LEU A C 1
ATOM 1400 O O . LEU A 1 177 ? 3.041 -8.061 1.306 1.00 96.00 177 LEU A O 1
ATOM 1404 N N . ALA A 1 178 ? 1.754 -6.537 0.279 1.00 97.38 178 ALA A N 1
ATOM 1405 C CA . ALA A 1 178 ? 0.871 -6.281 1.406 1.00 97.38 178 ALA A CA 1
ATOM 1406 C C . ALA A 1 178 ? -0.587 -6.495 0.995 1.00 97.38 178 ALA A C 1
ATOM 1408 O O . ALA A 1 178 ? -1.055 -5.956 -0.008 1.00 97.38 178 ALA A O 1
ATOM 1409 N N . GLU A 1 179 ? -1.330 -7.250 1.798 1.00 98.19 179 GLU A N 1
ATOM 1410 C CA . GLU A 1 179 ? -2.753 -7.494 1.578 1.00 98.19 179 GLU A CA 1
ATOM 1411 C C . GLU A 1 179 ? -3.582 -6.921 2.720 1.00 98.19 179 GLU A C 1
ATOM 1413 O O . GLU A 1 179 ? -3.197 -6.969 3.896 1.00 98.19 179 GLU A O 1
ATOM 1418 N N . GLY A 1 180 ? -4.757 -6.396 2.390 1.00 97.75 180 GLY A N 1
ATOM 1419 C CA . GLY A 1 180 ? -5.614 -5.797 3.398 1.00 97.75 180 GLY A CA 1
ATOM 1420 C C . GLY A 1 180 ? -6.955 -5.317 2.880 1.00 97.75 180 GLY A C 1
ATOM 1421 O O . GLY A 1 180 ? -7.452 -5.738 1.836 1.00 97.75 180 GLY A O 1
ATOM 1422 N N . MET A 1 181 ? -7.558 -4.420 3.651 1.00 97.25 181 MET A N 1
ATOM 1423 C CA . MET A 1 181 ? -8.829 -3.784 3.336 1.00 97.25 181 MET A CA 1
ATOM 1424 C C . MET A 1 181 ? -8.628 -2.284 3.140 1.00 97.25 181 MET A C 1
ATOM 1426 O O . MET A 1 181 ? -8.112 -1.612 4.033 1.00 97.25 181 MET A O 1
ATOM 1430 N N . CYS A 1 182 ? -9.064 -1.771 1.995 1.00 96.81 182 CYS A N 1
ATOM 1431 C CA . CYS A 1 182 ? -9.154 -0.344 1.732 1.00 96.81 182 CYS A CA 1
ATOM 1432 C C . CYS A 1 182 ? -10.299 0.246 2.562 1.00 96.81 182 CYS A C 1
ATOM 1434 O O . CYS A 1 182 ? -11.423 -0.264 2.538 1.00 96.81 182 CYS A O 1
ATOM 1436 N N . LEU A 1 183 ? -9.992 1.297 3.321 1.00 95.81 183 LEU A N 1
ATOM 1437 C CA . LEU A 1 183 ? -10.955 2.038 4.136 1.00 95.81 183 LEU A CA 1
ATOM 1438 C C . LEU A 1 183 ? -11.379 3.340 3.459 1.00 95.81 183 LEU A C 1
ATOM 1440 O O . LEU A 1 183 ? -12.544 3.718 3.537 1.00 95.81 183 LEU A O 1
ATOM 1444 N N . ASP A 1 184 ? -10.431 4.030 2.828 1.00 95.25 184 ASP A N 1
ATOM 1445 C CA . ASP A 1 184 ? -10.662 5.268 2.087 1.00 95.25 184 ASP A CA 1
ATOM 1446 C C . ASP A 1 184 ? -9.508 5.514 1.116 1.00 95.25 184 ASP A C 1
ATOM 1448 O O . ASP A 1 184 ? -8.407 4.986 1.295 1.00 95.25 184 ASP A O 1
ATOM 1452 N N . LEU A 1 185 ? -9.748 6.361 0.120 1.00 93.06 185 LEU A N 1
ATOM 1453 C CA . LEU A 1 185 ? -8.710 6.835 -0.787 1.00 93.06 185 LEU A CA 1
ATOM 1454 C C . LEU A 1 185 ? -9.017 8.253 -1.267 1.00 93.06 185 LEU A C 1
ATOM 1456 O O . LEU A 1 185 ? -10.174 8.628 -1.469 1.00 93.06 185 LEU A O 1
ATOM 1460 N N . GLY A 1 186 ? -7.963 9.044 -1.434 1.00 90.75 186 GLY A N 1
ATOM 1461 C CA . GLY A 1 186 ? -8.008 10.397 -1.968 1.00 90.75 186 GLY A CA 1
ATOM 1462 C C . GLY A 1 186 ? -7.047 10.523 -3.140 1.00 90.75 186 GLY A C 1
ATOM 1463 O O . GLY A 1 186 ? -5.903 10.093 -3.047 1.00 90.75 186 GLY A O 1
ATOM 1464 N N . TYR A 1 187 ? -7.523 11.105 -4.235 1.00 87.88 187 TYR A N 1
ATOM 1465 C CA . TYR A 1 187 ? -6.697 11.406 -5.399 1.00 87.88 187 TYR A CA 1
ATOM 1466 C C . TYR A 1 187 ? -5.901 12.694 -5.166 1.00 87.88 187 TYR A C 1
ATOM 1468 O O . TYR A 1 187 ? -6.461 13.680 -4.674 1.00 87.88 187 TYR A O 1
ATOM 1476 N N . VAL A 1 188 ? -4.620 12.679 -5.524 1.00 83.38 188 VAL A N 1
ATOM 1477 C CA . VAL A 1 188 ? -3.757 13.861 -5.558 1.00 83.38 188 VAL A CA 1
ATOM 1478 C C . VAL A 1 188 ? -3.552 14.237 -7.018 1.00 83.38 188 VAL A C 1
ATOM 1480 O O . VAL A 1 188 ? -3.100 13.422 -7.820 1.00 83.38 188 VAL A O 1
ATOM 1483 N N . GLU A 1 189 ? -3.897 15.471 -7.379 1.00 73.94 189 GLU A N 1
ATOM 1484 C CA . GLU A 1 189 ? -3.590 15.974 -8.715 1.00 73.94 189 GLU A CA 1
ATOM 1485 C C . GLU A 1 189 ? -2.077 16.178 -8.822 1.00 73.94 189 GLU A C 1
ATOM 1487 O O . GLU A 1 189 ? -1.498 17.024 -8.140 1.00 73.94 189 GLU A O 1
ATOM 1492 N N . GLY A 1 190 ? -1.424 15.368 -9.657 1.00 64.44 190 GLY A N 1
ATOM 1493 C CA . GLY A 1 190 ? -0.021 15.573 -9.985 1.00 64.44 190 GLY A CA 1
ATOM 1494 C C . GLY A 1 190 ? 0.155 16.885 -10.748 1.00 64.44 190 GLY A C 1
ATOM 1495 O O . GLY A 1 190 ? -0.554 17.134 -11.724 1.00 64.44 190 GLY A O 1
ATOM 1496 N N . ASN A 1 191 ? 1.135 17.703 -10.354 1.00 51.28 191 ASN A N 1
ATOM 1497 C CA . ASN A 1 191 ? 1.675 18.734 -11.239 1.00 51.28 191 ASN A CA 1
ATOM 1498 C C . ASN A 1 191 ? 2.370 18.006 -12.393 1.00 51.28 191 ASN A C 1
ATOM 1500 O O . ASN A 1 191 ? 3.550 17.662 -12.290 1.00 51.28 191 ASN A O 1
ATOM 1504 N N . SER A 1 192 ? 1.652 17.718 -13.479 1.00 44.44 192 SER A N 1
ATOM 1505 C CA . SER A 1 192 ? 2.312 17.166 -14.655 1.00 44.44 192 SER A CA 1
ATOM 1506 C C . SER A 1 192 ? 3.359 18.187 -15.108 1.00 44.44 192 SER A C 1
ATOM 1508 O O . SER A 1 192 ? 3.066 19.365 -15.314 1.00 44.44 192 SER A O 1
ATOM 1510 N N . ILE A 1 193 ? 4.608 17.752 -15.264 1.00 46.09 193 ILE A N 1
ATOM 1511 C CA . ILE A 1 193 ? 5.702 18.596 -15.775 1.00 46.09 193 ILE A CA 1
ATOM 1512 C C . ILE A 1 193 ? 5.336 19.177 -17.165 1.00 46.09 193 ILE A C 1
ATOM 1514 O O . ILE A 1 193 ? 5.881 20.195 -17.594 1.00 46.09 193 ILE A O 1
ATOM 1518 N N . LEU A 1 194 ? 4.348 18.584 -17.847 1.00 44.84 194 LEU A N 1
ATOM 1519 C CA . LEU A 1 194 ? 3.768 19.074 -19.095 1.00 44.84 194 LEU A CA 1
ATOM 1520 C C . LEU A 1 194 ? 3.017 20.411 -18.948 1.00 44.84 194 LEU A C 1
ATOM 1522 O O . LEU A 1 194 ? 3.069 21.212 -19.882 1.00 44.84 194 LEU A O 1
ATOM 1526 N N . GLU A 1 195 ? 2.400 20.715 -17.802 1.00 42.78 195 GLU A N 1
ATOM 1527 C CA . GLU A 1 195 ? 1.735 22.013 -17.581 1.00 42.78 195 GLU A CA 1
ATOM 1528 C C . GLU A 1 195 ? 2.750 23.153 -17.408 1.00 42.78 195 GLU A C 1
ATOM 1530 O O . GLU A 1 195 ? 2.553 24.258 -17.923 1.00 42.78 195 GLU A O 1
ATOM 1535 N N . THR A 1 196 ? 3.902 22.870 -16.794 1.00 42.50 196 THR A N 1
ATOM 1536 C CA . THR A 1 196 ? 5.014 23.828 -16.683 1.00 42.50 196 THR A CA 1
ATOM 1537 C C . THR A 1 196 ? 5.644 24.126 -18.047 1.00 42.50 196 THR A C 1
ATOM 1539 O O . THR A 1 196 ? 6.023 25.260 -18.324 1.00 42.50 196 THR A O 1
ATOM 1542 N N . ILE A 1 197 ? 5.715 23.148 -18.956 1.00 45.09 197 ILE A N 1
ATOM 1543 C CA . ILE A 1 197 ? 6.251 23.373 -20.311 1.00 45.09 197 ILE A CA 1
ATOM 1544 C C . ILE A 1 197 ? 5.263 24.174 -21.179 1.00 45.09 197 ILE A C 1
ATOM 1546 O O . ILE A 1 197 ? 5.686 24.967 -22.024 1.00 45.09 197 ILE A O 1
ATOM 1550 N N . GLN A 1 198 ? 3.952 24.013 -20.975 1.00 45.56 198 GLN A N 1
ATOM 1551 C CA . GLN A 1 198 ? 2.937 24.780 -21.705 1.00 45.56 198 GLN A CA 1
ATOM 1552 C C . GLN A 1 198 ? 2.840 26.240 -21.239 1.00 45.56 198 GLN A C 1
ATOM 1554 O O . GLN A 1 198 ? 2.675 27.124 -22.079 1.00 45.56 198 GLN A O 1
ATOM 1559 N N . SER A 1 199 ? 3.010 26.524 -19.945 1.00 42.66 199 SER A N 1
ATOM 1560 C CA . SER A 1 199 ? 3.003 27.902 -19.428 1.00 42.66 199 SER A CA 1
ATOM 1561 C C . SER A 1 199 ? 4.259 28.702 -19.799 1.00 42.66 199 SER A C 1
ATOM 1563 O O . SER A 1 199 ? 4.191 29.925 -19.928 1.00 42.66 199 SER A O 1
ATOM 1565 N N . VAL A 1 200 ? 5.387 28.029 -20.052 1.00 48.94 200 VAL A N 1
ATOM 1566 C CA . VAL A 1 200 ? 6.612 28.665 -20.572 1.00 48.94 200 VAL A CA 1
ATOM 1567 C C . VAL A 1 200 ? 6.484 28.992 -22.065 1.00 48.94 200 VAL A C 1
ATOM 1569 O O . VAL A 1 200 ? 6.885 30.072 -22.478 1.00 48.94 200 VAL A O 1
ATOM 1572 N N . LYS A 1 201 ? 5.843 28.132 -22.870 1.00 47.72 201 LYS A N 1
ATOM 1573 C CA . LYS A 1 201 ? 5.615 28.391 -24.309 1.00 47.72 201 LYS A CA 1
ATOM 1574 C C . LYS A 1 201 ? 4.511 29.405 -24.616 1.00 47.72 201 LYS A C 1
ATOM 1576 O O . LYS A 1 201 ? 4.433 29.877 -25.742 1.00 47.72 201 LYS A O 1
ATOM 1581 N N . ALA A 1 202 ? 3.640 29.712 -23.658 1.00 47.97 202 ALA A N 1
ATOM 1582 C CA . ALA A 1 202 ? 2.596 30.728 -23.816 1.00 47.97 202 ALA A CA 1
ATOM 1583 C C . ALA A 1 202 ? 3.078 32.157 -23.488 1.00 47.97 202 ALA A C 1
ATOM 1585 O O . ALA A 1 202 ? 2.321 33.106 -23.676 1.00 47.97 202 ALA A O 1
ATOM 1586 N N . ASN A 1 203 ? 4.313 32.298 -22.990 1.00 46.62 203 ASN A N 1
ATOM 1587 C CA . ASN A 1 203 ? 4.936 33.567 -22.602 1.00 46.62 203 ASN A CA 1
ATOM 1588 C C . ASN A 1 203 ? 6.172 33.930 -23.460 1.00 46.62 203 ASN A C 1
ATOM 1590 O O . ASN A 1 203 ? 6.896 34.862 -23.105 1.00 46.62 203 ASN A O 1
ATOM 1594 N N . GLU A 1 204 ? 6.395 33.222 -24.573 1.00 43.03 204 GLU A N 1
ATOM 1595 C CA . GLU A 1 204 ? 7.302 33.608 -25.673 1.00 43.03 204 GLU A CA 1
ATOM 1596 C C . GLU A 1 204 ? 6.490 34.073 -26.890 1.00 43.03 204 GLU A C 1
ATOM 1598 O O . GLU A 1 204 ? 6.927 35.044 -27.550 1.00 43.03 204 GLU A O 1
#